Protein AF-A0A061AXH5-F1 (afdb_monomer_lite)

Structure (mmCIF, N/CA/C/O backbone):
data_AF-A0A061AXH5-F1
#
_entry.id   AF-A0A061AXH5-F1
#
loop_
_atom_site.group_PDB
_atom_site.id
_atom_site.type_symbol
_atom_site.label_atom_id
_atom_site.label_alt_id
_atom_site.label_comp_id
_atom_site.label_asym_id
_atom_site.label_entity_id
_atom_site.label_seq_id
_atom_site.pdbx_PDB_ins_code
_atom_site.Cartn_x
_atom_site.Cartn_y
_atom_site.Cartn_z
_atom_site.occupancy
_atom_site.B_iso_or_equiv
_atom_site.auth_seq_id
_atom_site.auth_comp_id
_atom_site.auth_asym_id
_atom_site.auth_atom_id
_atom_site.pdbx_PDB_model_num
ATOM 1 N N . MET A 1 1 ? -15.848 -44.201 -57.271 1.00 41.34 1 MET A N 1
ATOM 2 C CA . MET A 1 1 ? -14.758 -44.103 -56.290 1.00 41.34 1 MET A CA 1
ATOM 3 C C . MET A 1 1 ? -15.196 -43.081 -55.238 1.00 41.34 1 MET A C 1
ATOM 5 O O . MET A 1 1 ? -14.906 -41.908 -55.417 1.00 41.34 1 MET A O 1
ATOM 9 N N . SER A 1 2 ? -16.049 -43.371 -54.245 1.00 37.75 2 SER A N 1
ATOM 10 C CA . SER A 1 2 ? -16.446 -44.652 -53.607 1.00 37.75 2 SER A CA 1
ATOM 11 C C . SER A 1 2 ? -15.266 -45.476 -53.071 1.00 37.75 2 SER A C 1
ATOM 13 O O . SER A 1 2 ? -14.254 -45.550 -53.761 1.00 37.75 2 SER A O 1
ATOM 15 N N . GLU A 1 3 ? -15.339 -46.122 -51.905 1.00 37.88 3 GLU A N 1
ATOM 16 C CA . GLU A 1 3 ? -16.367 -46.138 -50.831 1.00 37.88 3 GLU A CA 1
ATOM 17 C C . GLU A 1 3 ? -16.113 -45.022 -49.762 1.00 37.88 3 GLU A C 1
ATOM 19 O O . GLU A 1 3 ? -15.209 -44.218 -49.964 1.00 37.88 3 GLU A O 1
ATOM 24 N N . THR A 1 4 ? -16.884 -44.712 -48.700 1.00 38.97 4 THR A N 1
ATOM 25 C CA . THR A 1 4 ? -17.757 -45.428 -47.723 1.00 38.97 4 THR A CA 1
ATOM 26 C C . THR A 1 4 ? -17.058 -46.403 -46.756 1.00 38.97 4 THR A C 1
ATOM 28 O O . THR A 1 4 ? -16.042 -46.975 -47.115 1.00 38.97 4 THR A O 1
ATOM 31 N N . THR A 1 5 ? -17.667 -46.587 -45.565 1.00 42.53 5 THR A N 1
ATOM 32 C CA . THR A 1 5 ? -17.199 -47.313 -44.346 1.00 42.53 5 THR A CA 1
ATOM 33 C C . THR A 1 5 ? -16.183 -46.548 -43.459 1.00 42.53 5 THR A C 1
ATOM 35 O O . THR A 1 5 ? -15.423 -45.725 -43.953 1.00 42.53 5 THR A O 1
ATOM 38 N N . GLU A 1 6 ? -16.163 -46.681 -42.120 1.00 38.59 6 GLU A N 1
ATOM 39 C CA . GLU A 1 6 ? -17.174 -47.241 -41.197 1.00 38.59 6 GLU A CA 1
ATOM 40 C C . GLU A 1 6 ? -17.128 -46.599 -39.795 1.00 38.59 6 GLU A C 1
ATOM 42 O O . GLU A 1 6 ? -16.207 -45.862 -39.449 1.00 38.59 6 GLU A O 1
ATOM 47 N N . ASN A 1 7 ? -18.154 -46.872 -38.985 1.00 33.31 7 ASN A N 1
ATOM 48 C CA . ASN A 1 7 ? -18.367 -46.280 -37.665 1.00 33.31 7 ASN A CA 1
ATOM 49 C C . ASN A 1 7 ? -17.956 -47.275 -36.560 1.00 33.31 7 ASN A C 1
ATOM 51 O O . ASN A 1 7 ? -18.448 -48.404 -36.566 1.00 33.31 7 ASN A O 1
ATOM 55 N N . LYS A 1 8 ? -17.115 -46.884 -35.589 1.00 37.62 8 LYS A N 1
ATOM 56 C CA . LYS A 1 8 ? -16.764 -47.747 -34.441 1.00 37.62 8 LYS A CA 1
ATOM 57 C C . LYS A 1 8 ? -16.896 -47.018 -33.102 1.00 37.62 8 LYS A C 1
ATOM 59 O O . LYS A 1 8 ? -15.966 -46.376 -32.625 1.00 37.62 8 LYS A O 1
ATOM 64 N N . VAL A 1 9 ? -18.064 -47.171 -32.482 1.00 39.91 9 VAL A N 1
ATOM 65 C CA . VAL A 1 9 ? -18.318 -46.790 -31.086 1.00 39.91 9 VAL A CA 1
ATOM 66 C C . VAL A 1 9 ? -18.053 -48.008 -30.205 1.00 39.91 9 VAL A C 1
ATOM 68 O O . VAL A 1 9 ? -18.794 -48.989 -30.276 1.00 39.91 9 VAL A O 1
ATOM 71 N N . GLU A 1 10 ? -17.016 -47.960 -29.370 1.00 35.34 10 GLU A N 1
ATOM 72 C CA . GLU A 1 10 ? -16.765 -49.012 -28.381 1.00 35.34 10 GLU A CA 1
ATOM 73 C C . GLU A 1 10 ? -17.543 -48.739 -27.088 1.00 35.34 10 GLU A C 1
ATOM 75 O O . GLU A 1 10 ? -17.546 -47.630 -26.555 1.00 35.34 10 GLU A O 1
ATOM 80 N N . LYS A 1 11 ? -18.248 -49.767 -26.605 1.00 37.94 11 LYS A N 1
ATOM 81 C CA . LYS A 1 11 ? -19.020 -49.743 -25.359 1.00 37.94 11 LYS A CA 1
ATOM 82 C C . LYS A 1 11 ? -18.247 -50.490 -24.278 1.00 37.94 11 LYS A C 1
ATOM 84 O O . LYS A 1 11 ? -17.820 -51.618 -24.519 1.00 37.94 11 LYS A O 1
ATOM 89 N N . HIS A 1 12 ? -18.173 -49.930 -23.075 1.00 36.56 12 HIS A N 1
ATOM 90 C CA . HIS A 1 12 ? -17.852 -50.714 -21.880 1.00 36.56 12 HIS A CA 1
ATOM 91 C C . HIS A 1 12 ? -19.136 -51.334 -21.288 1.00 36.56 12 HIS A C 1
ATOM 93 O O . HIS A 1 12 ? -20.208 -50.736 -21.420 1.00 36.56 12 HIS A O 1
ATOM 99 N N . PRO A 1 13 ? -19.064 -52.541 -20.695 1.00 38.88 13 PRO A N 1
ATOM 100 C CA . PRO A 1 13 ? -20.241 -53.279 -20.245 1.00 38.88 13 PRO A CA 1
ATOM 101 C C . PRO A 1 13 ? -20.732 -52.838 -18.860 1.00 38.88 13 PRO A C 1
ATOM 103 O O . PRO A 1 13 ? -19.941 -52.508 -17.978 1.00 38.88 13 PRO A O 1
ATOM 106 N N . THR A 1 14 ? -22.045 -52.917 -18.654 1.00 30.62 14 THR A N 1
ATOM 107 C CA . THR A 1 14 ? -22.675 -52.938 -17.330 1.00 30.62 14 THR A CA 1
ATOM 108 C C . THR A 1 14 ? -22.653 -54.349 -16.741 1.00 30.62 14 THR A C 1
ATOM 110 O O . THR A 1 14 ? -22.888 -55.324 -17.453 1.00 30.62 14 THR A O 1
ATOM 113 N N . THR A 1 15 ? -22.469 -54.440 -15.423 1.00 33.41 15 THR A N 1
ATOM 114 C CA . THR A 1 15 ? -22.800 -55.633 -14.632 1.00 33.41 15 THR A CA 1
ATOM 115 C C . THR A 1 15 ? -23.651 -55.193 -13.450 1.00 33.41 15 THR A C 1
ATOM 117 O O . THR A 1 15 ? -23.184 -54.452 -12.588 1.00 33.41 15 THR A O 1
ATOM 120 N N . GLU A 1 16 ? -24.898 -55.645 -13.415 1.00 32.72 16 GLU A N 1
ATOM 121 C CA . GLU A 1 16 ? -25.789 -55.492 -12.266 1.00 32.72 16 GLU A CA 1
ATOM 122 C C . GLU A 1 16 ? -25.562 -56.646 -11.281 1.00 32.72 16 GLU A C 1
ATOM 124 O O . GLU A 1 16 ? -25.331 -57.782 -11.701 1.00 32.72 16 GLU A O 1
ATOM 129 N N . GLN A 1 17 ? -25.713 -56.392 -9.980 1.00 34.66 17 GLN A N 1
A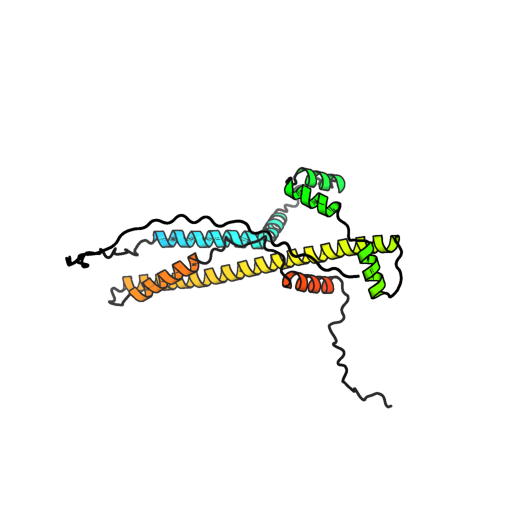TOM 130 C CA . GLN A 1 17 ? -26.142 -57.423 -9.033 1.00 34.66 17 GLN A CA 1
ATOM 131 C C . GLN A 1 17 ? -27.228 -56.854 -8.119 1.00 34.66 17 GLN A C 1
ATOM 133 O O . GLN A 1 17 ? -27.101 -55.759 -7.575 1.00 34.66 17 GLN A O 1
ATOM 138 N N . THR A 1 18 ? -28.317 -57.607 -7.997 1.00 33.69 18 THR A N 1
ATOM 139 C CA . THR A 1 18 ? -29.529 -57.280 -7.241 1.00 33.69 18 THR A CA 1
ATOM 140 C C . THR A 1 18 ? -29.773 -58.335 -6.163 1.00 33.69 18 THR A C 1
ATOM 142 O O . THR A 1 18 ? -29.326 -59.466 -6.328 1.00 33.69 18 THR A O 1
ATOM 145 N N . LEU A 1 19 ? -30.459 -57.942 -5.079 1.00 31.73 19 LEU A N 1
ATOM 146 C CA . LEU A 1 19 ? -31.176 -58.719 -4.034 1.00 31.73 19 LEU A CA 1
ATOM 147 C C . LEU A 1 19 ? -31.446 -57.700 -2.894 1.00 31.73 19 LEU A C 1
ATOM 149 O O . LEU A 1 19 ? -30.508 -57.023 -2.488 1.00 31.73 19 LEU A O 1
ATOM 153 N N . SER A 1 20 ? -32.647 -57.373 -2.391 1.00 29.48 20 SER A N 1
ATOM 154 C CA . SER A 1 20 ? -33.952 -58.058 -2.256 1.00 29.48 20 SER A CA 1
ATOM 155 C C . SER A 1 20 ? -33.930 -59.280 -1.316 1.00 29.48 20 SER A C 1
ATOM 157 O O . SER A 1 20 ? -32.944 -60.006 -1.290 1.00 29.48 20 SER A O 1
ATOM 159 N N . THR A 1 21 ? -34.957 -59.577 -0.503 1.00 26.66 21 THR A N 1
ATOM 160 C CA . THR A 1 21 ? -36.248 -58.894 -0.201 1.00 26.66 21 THR A CA 1
ATOM 161 C C . THR A 1 21 ? -36.155 -58.115 1.149 1.00 26.66 21 THR A C 1
ATOM 163 O O . THR A 1 21 ? -35.065 -57.638 1.434 1.00 26.66 21 THR A O 1
ATOM 166 N N . THR A 1 22 ? -37.137 -57.814 2.027 1.00 30.08 22 THR A N 1
ATOM 167 C CA . THR A 1 22 ? -38.568 -58.178 2.243 1.00 30.08 22 THR A CA 1
ATOM 168 C C . THR A 1 22 ? -39.321 -57.016 2.954 1.00 30.08 22 THR A C 1
ATOM 170 O O . THR A 1 22 ? -38.854 -55.883 2.893 1.00 30.08 22 THR A O 1
ATOM 173 N N . SER A 1 23 ? -40.500 -57.230 3.570 1.00 29.50 23 SER A N 1
ATOM 174 C CA . SER A 1 23 ? -41.448 -56.151 3.934 1.00 29.50 23 SER A CA 1
ATOM 175 C C . SER A 1 23 ? -42.451 -56.469 5.068 1.00 29.50 23 SER A C 1
ATOM 177 O O . SER A 1 23 ? -43.072 -57.524 4.979 1.00 29.50 23 SER A O 1
ATOM 179 N N . LYS A 1 24 ? -42.751 -55.470 5.936 1.00 32.69 24 LYS A N 1
ATOM 180 C CA . LYS A 1 24 ? -44.057 -55.176 6.619 1.00 32.69 24 LYS A CA 1
ATOM 181 C C . LYS A 1 24 ? -44.689 -56.235 7.573 1.00 32.69 24 LYS A C 1
ATOM 183 O O . LYS A 1 24 ? -44.344 -57.406 7.473 1.00 32.69 24 LYS A O 1
ATOM 188 N N . PRO A 1 25 ? -45.756 -55.895 8.344 1.00 51.41 25 PRO A N 1
ATOM 189 C CA . PRO A 1 25 ? -46.088 -54.669 9.112 1.00 51.41 25 PRO A CA 1
ATOM 190 C C . PRO A 1 25 ? -46.455 -55.041 10.589 1.00 51.41 25 PRO A C 1
ATOM 192 O O . PRO A 1 25 ? -45.919 -56.028 11.082 1.00 51.41 25 PRO A O 1
ATOM 195 N N . VAL A 1 26 ? -47.412 -54.346 11.232 1.00 34.31 26 VAL A N 1
ATOM 196 C CA . VAL A 1 26 ? -48.069 -54.631 12.536 1.00 34.31 26 VAL A CA 1
ATOM 197 C C . VAL A 1 26 ? -47.353 -54.103 13.796 1.00 34.31 26 VAL A C 1
ATOM 199 O O . VAL A 1 26 ? -46.208 -54.473 14.035 1.00 34.31 26 VAL A O 1
ATOM 202 N N . GLU A 1 27 ? -48.009 -53.406 14.744 1.00 34.06 27 GLU A N 1
ATOM 203 C CA . GLU A 1 27 ? -48.890 -52.201 14.711 1.00 34.06 27 GLU A CA 1
ATOM 204 C C . GLU A 1 27 ? -49.151 -51.725 16.188 1.00 34.06 27 GLU A C 1
ATOM 206 O O . GLU A 1 27 ? -48.767 -52.424 17.120 1.00 34.06 27 GLU A O 1
ATOM 211 N N . GLU A 1 28 ? -49.829 -50.577 16.382 1.00 32.22 28 GLU A N 1
ATOM 212 C CA . GLU A 1 28 ? -50.461 -50.023 17.621 1.00 32.22 28 GLU A CA 1
ATOM 213 C C . GLU A 1 28 ? -49.659 -49.622 18.901 1.00 32.22 28 GLU A C 1
ATOM 215 O O . GLU A 1 28 ? -48.977 -50.405 19.549 1.00 32.22 28 GLU A O 1
ATOM 220 N N . ASN A 1 29 ? -49.926 -48.371 19.319 1.00 32.06 29 ASN A N 1
ATOM 221 C CA . ASN A 1 29 ? -50.216 -47.857 20.675 1.00 32.06 29 ASN A CA 1
ATOM 222 C C . ASN A 1 29 ? -49.299 -48.175 21.881 1.00 32.06 29 ASN A C 1
ATOM 224 O O . ASN A 1 29 ? -49.355 -49.247 22.475 1.00 32.06 29 ASN A O 1
ATOM 228 N N . ASN A 1 30 ? -48.662 -47.121 22.406 1.00 31.80 30 ASN A N 1
ATOM 229 C CA . ASN A 1 30 ? -48.876 -46.688 23.796 1.00 31.80 30 ASN A CA 1
ATOM 230 C C . ASN A 1 30 ? -48.620 -45.179 23.911 1.00 31.80 30 ASN A C 1
ATOM 232 O O . ASN A 1 30 ? -47.562 -44.697 23.509 1.00 31.80 30 ASN A O 1
ATOM 236 N N . GLU A 1 31 ? -49.581 -44.446 24.469 1.00 45.59 31 GLU A N 1
ATOM 237 C CA . GLU A 1 31 ? -49.365 -43.078 24.941 1.00 45.59 31 GLU A CA 1
ATOM 238 C C . GLU A 1 31 ? -48.642 -43.139 26.293 1.00 45.59 31 GLU A C 1
ATOM 240 O O . GLU A 1 31 ? -48.986 -43.946 27.158 1.00 45.59 31 GLU A O 1
ATOM 245 N N . SER A 1 32 ? -47.633 -42.294 26.481 1.00 40.81 32 SER A N 1
ATOM 246 C CA . SER A 1 32 ? -47.021 -42.059 27.788 1.00 40.81 32 SER A CA 1
ATOM 247 C C . SER A 1 32 ? -46.776 -40.567 27.931 1.00 40.81 32 SER A C 1
ATOM 249 O O . SER A 1 32 ? -45.891 -40.026 27.262 1.00 40.81 32 SER A O 1
ATOM 251 N N . ASP A 1 33 ? -47.575 -39.913 28.771 1.00 45.22 33 ASP A N 1
ATOM 252 C CA . ASP A 1 33 ? -47.451 -38.487 29.050 1.00 45.22 33 ASP A CA 1
ATOM 253 C C . ASP A 1 33 ? -46.042 -38.166 29.564 1.00 45.22 33 ASP A C 1
ATOM 255 O O . ASP A 1 33 ? -45.637 -38.587 30.649 1.00 45.22 33 ASP A O 1
ATOM 259 N N . LEU A 1 34 ? -45.286 -37.408 28.771 1.00 46.81 34 LEU A N 1
ATOM 260 C CA . LEU A 1 34 ? -44.076 -36.741 29.235 1.00 46.81 34 LEU A CA 1
ATOM 261 C C . LEU A 1 34 ? -44.515 -35.447 29.919 1.00 46.81 34 LEU A C 1
ATOM 263 O O . LEU A 1 34 ? -44.632 -34.406 29.273 1.00 46.81 34 LEU A O 1
ATOM 267 N N . ASP A 1 35 ? -44.821 -35.562 31.214 1.00 46.59 35 ASP A N 1
ATOM 268 C CA . ASP A 1 35 ? -45.247 -34.453 32.068 1.00 46.59 35 ASP A CA 1
ATOM 269 C C . ASP A 1 35 ? -44.205 -33.325 32.013 1.00 46.59 35 ASP A C 1
ATOM 271 O O . ASP A 1 35 ? -43.055 -33.483 32.423 1.00 46.59 35 ASP A O 1
ATOM 275 N N . LEU A 1 36 ? -44.601 -32.200 31.415 1.00 47.69 36 LEU A N 1
ATOM 276 C CA . LEU A 1 36 ? -43.695 -31.123 31.011 1.00 47.69 36 LEU A CA 1
ATOM 277 C C . LEU A 1 36 ? -43.611 -29.996 32.056 1.00 47.69 36 LEU A C 1
ATOM 279 O O . LEU A 1 36 ? -43.247 -28.868 31.724 1.00 47.69 36 LEU A O 1
ATOM 283 N N . SER A 1 37 ? -44.010 -30.285 33.297 1.00 39.72 37 SER A N 1
ATOM 284 C CA . SER A 1 37 ? -44.117 -29.317 34.395 1.00 39.72 37 SER A CA 1
ATOM 285 C C . SER A 1 37 ? -42.782 -28.999 35.083 1.00 39.72 37 SER A C 1
ATOM 287 O O . SER A 1 37 ? -42.560 -27.845 35.443 1.00 39.72 37 SER A O 1
ATOM 289 N N . ASP A 1 38 ? -41.872 -29.971 35.187 1.00 49.00 38 ASP A N 1
ATOM 290 C CA . ASP A 1 38 ? -40.589 -29.842 35.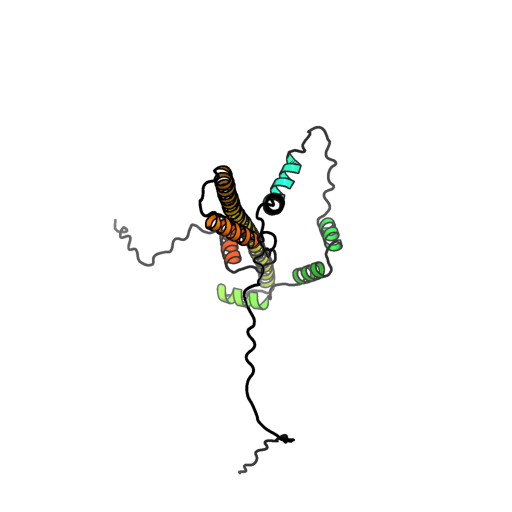900 1.00 49.00 38 ASP A CA 1
ATOM 291 C C . ASP A 1 38 ? -39.395 -29.568 34.959 1.00 49.00 38 ASP A C 1
ATOM 293 O O . ASP A 1 38 ? -38.368 -30.250 34.986 1.00 49.00 38 ASP A O 1
ATOM 297 N N . VAL A 1 39 ? -39.499 -28.520 34.133 1.00 42.03 39 VAL A N 1
ATOM 298 C CA . VAL A 1 39 ? -38.302 -27.822 33.630 1.00 42.03 39 VAL A CA 1
ATOM 299 C C . VAL A 1 39 ? -37.929 -26.765 34.670 1.00 42.03 39 VAL A C 1
ATOM 301 O O . VAL A 1 39 ? -38.705 -25.824 34.853 1.00 42.03 39 VAL A O 1
ATOM 304 N N . PRO A 1 40 ? -36.764 -26.855 35.341 1.00 40.50 40 PRO A N 1
ATOM 305 C CA . PRO A 1 40 ? -36.305 -25.773 36.199 1.00 40.50 40 PRO A CA 1
ATOM 306 C C . PRO A 1 40 ? -36.129 -24.512 35.352 1.00 40.50 40 PRO A C 1
ATOM 308 O O . PRO A 1 40 ? -35.315 -24.488 34.428 1.00 40.50 40 PRO A O 1
ATOM 311 N N . MET A 1 41 ? -36.880 -23.452 35.658 1.00 43.06 41 MET A N 1
ATOM 312 C CA . MET A 1 41 ? -36.441 -22.121 35.256 1.00 43.06 41 MET A CA 1
ATOM 313 C C . MET A 1 41 ? -35.246 -21.776 36.135 1.00 43.06 41 MET A C 1
ATOM 315 O O . MET A 1 41 ? -35.419 -21.449 37.308 1.00 43.06 41 MET A O 1
ATOM 319 N N . ASP A 1 42 ? -34.044 -21.873 35.566 1.00 41.44 42 ASP A N 1
ATOM 320 C CA . ASP A 1 42 ? -32.846 -21.301 36.168 1.00 41.44 42 ASP A CA 1
ATOM 321 C C . ASP A 1 42 ? -33.088 -19.798 36.365 1.00 41.44 42 ASP A C 1
ATOM 323 O O . ASP A 1 42 ? -33.088 -19.014 35.410 1.00 41.44 42 ASP A O 1
ATOM 327 N N . GLU A 1 43 ? -33.316 -19.386 37.614 1.00 42.53 43 GLU A N 1
ATOM 328 C CA . GLU A 1 43 ? -33.301 -17.977 37.988 1.00 42.53 43 GLU A CA 1
ATOM 329 C C . GLU A 1 43 ? -31.879 -17.449 37.777 1.00 42.53 43 GLU A C 1
AT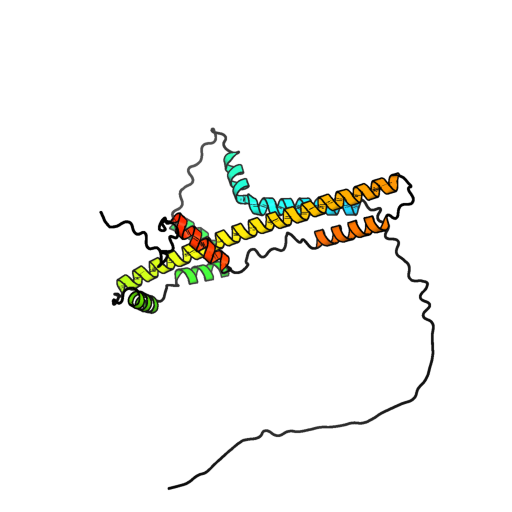OM 331 O O . GLU A 1 43 ? -31.015 -17.551 38.648 1.00 42.53 43 GLU A O 1
ATOM 336 N N . HIS A 1 44 ? -31.625 -16.875 36.599 1.00 41.47 44 HIS A N 1
ATOM 337 C CA . HIS A 1 44 ? -30.422 -16.096 36.340 1.00 41.47 44 HIS A CA 1
ATOM 338 C C . HIS A 1 44 ? -30.399 -14.884 37.280 1.00 41.47 44 HIS A C 1
ATOM 340 O O . HIS A 1 44 ? -30.922 -13.813 36.966 1.00 41.47 44 HIS A O 1
ATOM 346 N N . SER A 1 45 ? -29.779 -15.064 38.446 1.00 40.84 45 SER A N 1
ATOM 347 C CA . SER A 1 45 ? -29.544 -14.030 39.446 1.00 40.84 45 SER A CA 1
ATOM 348 C C . SER A 1 45 ? -28.585 -12.977 38.886 1.00 40.84 45 SER A C 1
ATOM 350 O O . SER A 1 45 ? -27.368 -13.075 39.035 1.00 40.84 45 SER A O 1
ATOM 352 N N . LEU A 1 46 ? -29.142 -11.961 38.225 1.00 49.69 46 LEU A N 1
ATOM 353 C CA . LEU A 1 46 ? -28.436 -10.853 37.564 1.00 49.69 46 LEU A CA 1
ATOM 354 C C . LEU A 1 46 ? -27.819 -9.840 38.554 1.00 49.69 46 LEU A C 1
ATOM 356 O O . LEU A 1 46 ? -27.772 -8.642 38.290 1.00 49.69 46 LEU A O 1
ATOM 360 N N . SER A 1 47 ? -27.339 -10.326 39.698 1.00 47.25 47 SER A N 1
ATOM 361 C CA . SER A 1 47 ? -26.732 -9.554 40.784 1.00 47.25 47 SER A CA 1
ATOM 362 C C . SER A 1 47 ? -25.202 -9.630 40.804 1.00 47.25 47 SER A C 1
ATOM 364 O O . SER A 1 47 ? -24.589 -9.233 41.794 1.00 47.25 47 SER A O 1
ATOM 366 N N . ASP A 1 48 ? -24.578 -10.163 39.751 1.00 48.47 48 ASP A N 1
ATOM 367 C CA . ASP A 1 48 ? -23.123 -10.259 39.665 1.00 48.47 48 ASP A CA 1
ATOM 368 C C . ASP A 1 48 ? -22.529 -8.993 39.030 1.00 48.47 48 ASP A C 1
ATOM 370 O O . ASP A 1 48 ? -22.459 -8.831 37.809 1.00 48.47 48 ASP A O 1
ATOM 374 N N . ASP A 1 49 ? -22.129 -8.044 39.880 1.00 51.75 49 ASP A N 1
ATOM 375 C CA . ASP A 1 49 ? -21.433 -6.831 39.436 1.00 51.75 49 ASP A CA 1
ATOM 376 C C . ASP A 1 49 ? -20.014 -7.125 38.904 1.00 51.75 49 ASP A C 1
ATOM 378 O O . ASP A 1 49 ? -19.475 -6.310 38.152 1.00 51.75 49 ASP A O 1
ATOM 382 N N . SER A 1 50 ? -19.443 -8.302 39.210 1.00 53.31 50 SER A N 1
ATOM 383 C CA . SER A 1 50 ? -18.146 -8.752 38.676 1.00 53.31 50 SER A CA 1
ATOM 384 C C . SER A 1 50 ? -18.186 -8.894 37.149 1.00 53.31 50 SER A C 1
ATOM 386 O O . SER A 1 50 ? -17.290 -8.439 36.438 1.00 53.31 50 SER A O 1
ATOM 388 N N . ASP A 1 51 ? -19.296 -9.422 36.630 1.00 55.91 51 ASP A N 1
ATOM 389 C CA . ASP A 1 51 ? -19.566 -9.615 35.198 1.00 55.91 51 ASP A CA 1
ATOM 390 C C . ASP A 1 51 ? -19.739 -8.288 34.423 1.00 55.91 51 ASP A C 1
ATOM 392 O O . ASP A 1 51 ? -19.865 -8.271 33.191 1.00 55.91 51 ASP A O 1
ATOM 396 N N . ASN A 1 52 ? -19.802 -7.158 35.135 1.00 58.09 52 ASN A N 1
ATOM 397 C CA . ASN A 1 52 ? -19.823 -5.819 34.553 1.00 58.09 52 ASN A CA 1
ATOM 398 C C . ASN A 1 52 ? -18.430 -5.169 34.576 1.00 58.09 52 ASN A C 1
ATOM 400 O O . ASN A 1 52 ? -18.071 -4.530 33.589 1.00 58.09 52 ASN A O 1
ATOM 404 N N . SER A 1 53 ? -17.629 -5.358 35.634 1.00 63.50 53 SER A N 1
ATOM 405 C CA . SER A 1 53 ? -16.253 -4.835 35.692 1.00 63.50 53 SER A CA 1
ATOM 406 C C . SER A 1 53 ? -15.315 -5.522 34.700 1.00 63.50 53 SER A C 1
ATOM 408 O O . SER A 1 53 ? -14.566 -4.838 34.003 1.00 63.50 53 SER A O 1
ATOM 410 N N . ASP A 1 54 ? -15.398 -6.848 34.574 1.00 68.75 54 ASP A N 1
ATOM 411 C CA . ASP A 1 54 ? -14.531 -7.616 33.668 1.00 68.75 54 ASP A CA 1
ATOM 412 C C . ASP A 1 54 ? -14.854 -7.314 32.197 1.00 68.75 54 ASP A C 1
ATOM 414 O O . ASP A 1 54 ? -13.966 -7.241 31.345 1.00 68.75 54 ASP A O 1
ATOM 418 N N . PHE A 1 55 ? -16.135 -7.066 31.905 1.00 67.81 55 PHE A N 1
ATOM 419 C CA . PHE A 1 55 ? -16.584 -6.613 30.594 1.00 67.81 55 PHE A CA 1
ATOM 420 C C . PHE A 1 55 ? -16.047 -5.215 30.269 1.00 67.81 55 PHE A C 1
ATOM 422 O O . PHE A 1 55 ? -15.527 -5.013 29.177 1.00 67.81 55 PHE A O 1
ATOM 429 N N . GLU A 1 56 ? -16.133 -4.268 31.209 1.00 69.81 56 GLU A N 1
ATOM 430 C CA . GLU A 1 56 ? -15.641 -2.897 31.033 1.00 69.81 56 GLU A CA 1
ATOM 431 C C . GLU A 1 56 ? -14.130 -2.857 30.756 1.00 69.81 56 GLU A C 1
ATOM 433 O O . GLU A 1 56 ? -13.702 -2.255 29.771 1.00 69.81 56 GLU A O 1
ATOM 438 N N . ALA A 1 57 ? -13.331 -3.565 31.561 1.00 74.62 57 ALA A N 1
ATOM 439 C CA . ALA A 1 57 ? -11.879 -3.633 31.390 1.00 74.62 57 ALA A CA 1
ATOM 440 C C . ALA A 1 57 ? -11.483 -4.192 30.010 1.00 74.62 57 ALA A C 1
ATOM 442 O O . ALA A 1 57 ? -10.593 -3.657 29.348 1.00 74.62 57 ALA A O 1
ATOM 443 N N . ALA A 1 58 ? -12.197 -5.212 29.520 1.00 73.31 58 ALA A N 1
ATOM 444 C CA . ALA A 1 58 ? -11.966 -5.773 28.190 1.00 73.31 58 ALA A CA 1
ATOM 445 C C . ALA A 1 58 ? -12.263 -4.782 27.042 1.00 73.31 58 ALA A C 1
ATOM 447 O O . ALA A 1 58 ? -11.647 -4.889 25.976 1.00 73.31 58 ALA A O 1
ATOM 448 N N . LEU A 1 59 ? -13.168 -3.811 27.242 1.00 72.62 59 LEU A N 1
ATOM 449 C CA . LEU A 1 59 ? -13.389 -2.713 26.291 1.00 72.62 59 LEU A CA 1
ATOM 450 C C . LEU A 1 59 ? -12.206 -1.739 26.296 1.00 72.62 59 LEU A C 1
ATOM 452 O O . LEU A 1 59 ? -11.681 -1.419 25.231 1.00 72.62 59 LEU A O 1
ATOM 456 N N . GLU A 1 60 ? -11.765 -1.298 27.477 1.00 76.62 60 GLU A N 1
ATOM 457 C CA . GLU A 1 60 ? -10.669 -0.330 27.624 1.00 76.62 60 GLU A CA 1
ATOM 458 C C . GLU A 1 60 ? -9.330 -0.886 27.092 1.00 76.62 60 GLU A C 1
ATOM 460 O O . GLU A 1 60 ? -8.587 -0.167 26.413 1.00 76.62 60 GLU A O 1
ATOM 465 N N . ASP A 1 61 ? -9.065 -2.184 27.278 1.00 79.56 61 ASP A N 1
ATOM 466 C CA . ASP A 1 61 ? -7.937 -2.905 26.668 1.00 79.56 61 ASP A CA 1
ATOM 467 C C . ASP A 1 61 ? -8.012 -2.938 25.130 1.00 79.56 61 ASP A C 1
ATOM 469 O O . ASP A 1 61 ? -7.006 -2.744 24.438 1.00 79.56 61 ASP A O 1
ATOM 473 N N . GLU A 1 62 ? -9.195 -3.196 24.558 1.00 76.06 62 GLU A N 1
ATOM 474 C CA . GLU A 1 62 ? -9.384 -3.190 23.102 1.00 76.06 62 GLU A CA 1
ATOM 475 C C . GLU A 1 62 ? -9.196 -1.804 22.497 1.00 76.06 62 GLU A C 1
ATOM 477 O O . GLU A 1 62 ? -8.482 -1.662 21.501 1.00 76.06 62 GLU A O 1
ATOM 482 N N . GLU A 1 63 ? -9.784 -0.778 23.104 1.00 77.00 63 GLU A N 1
ATOM 483 C CA . GLU A 1 63 ? -9.580 0.605 22.687 1.00 77.00 63 GLU A CA 1
ATOM 484 C C . GLU A 1 63 ? -8.106 0.994 22.743 1.00 77.00 63 GLU A C 1
ATOM 486 O O . GLU A 1 63 ? -7.584 1.562 21.783 1.00 77.00 63 GLU A O 1
ATOM 491 N N . SER A 1 64 ? -7.420 0.640 23.831 1.00 81.31 64 SER A N 1
ATOM 492 C CA . SER A 1 64 ? -5.996 0.915 24.015 1.00 81.31 64 SER A CA 1
ATOM 493 C C . SER A 1 64 ? -5.146 0.219 22.951 1.00 81.31 64 SER A C 1
ATOM 495 O O . SER A 1 64 ? -4.255 0.846 22.375 1.00 81.31 64 SER A O 1
ATOM 497 N N . TYR A 1 65 ? -5.443 -1.039 22.608 1.00 82.06 65 TYR A N 1
ATOM 498 C CA . TYR A 1 65 ? -4.780 -1.746 21.506 1.00 82.06 65 TYR A CA 1
ATOM 499 C C . TYR A 1 65 ? -4.969 -1.026 20.159 1.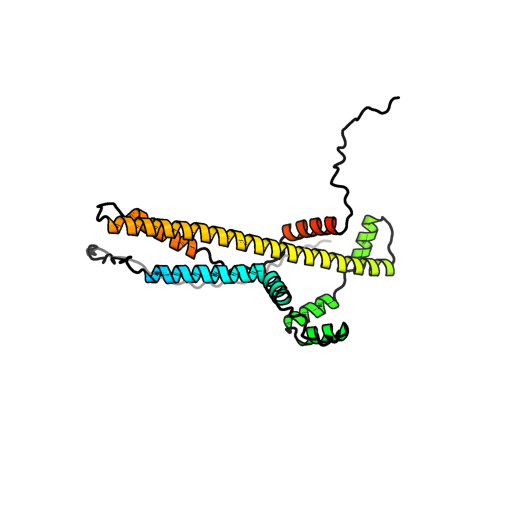00 82.06 65 TYR A C 1
ATOM 501 O O . TYR A 1 65 ? -4.010 -0.844 19.406 1.00 82.06 65 TYR A O 1
ATOM 509 N N . ILE A 1 66 ? -6.188 -0.574 19.858 1.00 79.12 66 ILE A N 1
ATOM 510 C CA . ILE A 1 66 ? -6.537 0.062 18.577 1.00 79.12 66 ILE A CA 1
ATOM 511 C C . ILE A 1 66 ? -5.953 1.468 18.466 1.00 79.12 66 ILE A C 1
ATOM 513 O O . ILE A 1 66 ? -5.405 1.820 17.422 1.00 79.12 66 ILE A O 1
ATOM 517 N N . LEU A 1 67 ? -6.033 2.268 19.530 1.00 80.69 67 LEU A N 1
ATOM 518 C CA . LEU A 1 67 ? -5.449 3.606 19.573 1.00 80.69 67 LEU A CA 1
ATOM 519 C C . LEU A 1 67 ? -3.930 3.527 19.405 1.00 80.69 67 LEU A C 1
ATOM 521 O O . LEU A 1 67 ? -3.387 4.237 18.559 1.00 80.69 67 LEU A O 1
ATOM 525 N N . ASN A 1 68 ? -3.262 2.590 20.086 1.00 81.44 68 ASN A N 1
ATOM 526 C CA . ASN A 1 68 ? -1.856 2.293 19.813 1.00 81.44 68 ASN A CA 1
ATOM 527 C C . ASN A 1 68 ? -1.643 1.896 18.342 1.00 81.44 68 ASN A C 1
ATOM 529 O O . ASN A 1 68 ? -0.765 2.443 17.687 1.00 81.44 68 ASN A O 1
ATOM 533 N N . LYS A 1 69 ? -2.469 1.020 17.760 1.00 78.94 69 LYS A N 1
ATOM 534 C CA . LYS A 1 69 ? -2.312 0.580 16.360 1.00 78.94 69 LYS A CA 1
ATOM 535 C C . LYS A 1 69 ? -2.515 1.694 15.319 1.00 78.94 69 LYS A C 1
ATOM 537 O O . LYS A 1 69 ? -1.843 1.700 14.289 1.00 78.94 69 LYS A O 1
ATOM 542 N N . ILE A 1 70 ? -3.404 2.652 15.582 1.00 81.25 70 ILE A N 1
ATOM 543 C CA . ILE A 1 70 ? -3.627 3.825 14.721 1.00 81.25 70 ILE A CA 1
ATOM 544 C C . ILE A 1 70 ? -2.480 4.832 14.872 1.00 81.25 70 ILE A C 1
ATOM 546 O O . ILE A 1 70 ? -1.952 5.315 13.866 1.00 81.25 70 ILE A O 1
ATOM 550 N N . PHE A 1 71 ? -2.108 5.142 16.118 1.00 80.81 71 PHE A N 1
ATOM 551 C CA . PHE A 1 71 ? -1.246 6.269 16.472 1.00 80.81 71 PHE A CA 1
ATOM 552 C C . PHE A 1 71 ? 0.203 5.895 16.807 1.00 80.81 71 PHE A C 1
ATOM 554 O O . PHE A 1 71 ? 0.963 6.804 17.125 1.00 80.81 71 PHE A O 1
ATOM 561 N N . LYS A 1 72 ? 0.628 4.625 16.688 1.00 75.12 72 LYS A N 1
ATOM 562 C CA . LYS A 1 72 ? 1.992 4.177 17.039 1.00 75.12 72 LYS A CA 1
ATOM 563 C C . LYS A 1 72 ? 3.073 5.103 16.480 1.00 75.12 72 LYS A C 1
ATOM 565 O O . LYS A 1 72 ? 3.859 5.636 17.241 1.00 75.12 72 LYS A O 1
ATOM 570 N N . SER A 1 73 ? 3.039 5.387 15.177 1.00 66.19 73 SER A N 1
ATOM 571 C CA . SER A 1 73 ? 3.993 6.303 14.530 1.00 66.19 73 SER A CA 1
ATOM 572 C C . SER A 1 73 ? 4.020 7.711 15.150 1.00 66.19 73 SER A C 1
ATOM 574 O O . SER A 1 73 ? 5.078 8.323 15.184 1.00 66.19 73 SER A O 1
ATOM 576 N N . VAL A 1 74 ? 2.894 8.223 15.656 1.00 67.88 74 VAL A N 1
ATOM 577 C CA . VAL A 1 74 ? 2.816 9.533 16.328 1.00 67.88 74 VAL A CA 1
ATOM 578 C C . VAL A 1 74 ? 3.332 9.445 17.767 1.00 67.88 74 VAL A C 1
ATOM 580 O O . VAL A 1 74 ? 3.971 10.379 18.241 1.00 67.88 74 VAL A O 1
ATOM 583 N N . HIS A 1 75 ? 3.085 8.327 18.455 1.00 61.09 75 HIS A N 1
ATOM 584 C CA . HIS A 1 75 ? 3.612 8.077 19.796 1.00 61.09 75 HIS A CA 1
ATOM 585 C C . HIS A 1 75 ? 5.133 7.868 19.775 1.00 61.09 75 HIS A C 1
ATOM 587 O O . HIS A 1 75 ? 5.833 8.464 20.584 1.00 61.09 75 HIS A O 1
ATOM 593 N N . ASP A 1 76 ? 5.645 7.082 18.827 1.00 64.75 76 ASP A N 1
ATOM 594 C CA . ASP A 1 76 ? 7.075 6.835 18.630 1.00 64.75 76 ASP A CA 1
ATOM 595 C C . ASP A 1 76 ? 7.804 8.155 18.303 1.00 64.75 76 ASP A C 1
ATOM 597 O O . ASP A 1 76 ? 8.750 8.517 18.997 1.00 64.75 76 ASP A O 1
ATOM 601 N N . LEU A 1 77 ? 7.297 8.945 17.339 1.00 60.09 77 LEU A N 1
ATOM 602 C CA . LEU A 1 77 ? 7.837 10.280 17.018 1.00 60.09 77 LEU A CA 1
ATOM 603 C C . LEU A 1 77 ? 7.818 11.240 18.216 1.00 60.09 77 LEU A C 1
ATOM 605 O O . LEU A 1 77 ? 8.728 12.053 18.370 1.00 60.09 77 LEU A O 1
ATOM 609 N N . ARG A 1 78 ? 6.788 11.164 19.068 1.00 61.50 78 ARG A N 1
ATOM 610 C CA . ARG A 1 78 ? 6.705 11.991 20.274 1.00 61.50 78 ARG A CA 1
ATOM 611 C C . ARG A 1 78 ? 7.656 11.515 21.375 1.00 61.50 78 ARG A C 1
ATOM 613 O O . ARG A 1 78 ? 8.219 12.350 22.075 1.00 61.50 78 ARG A O 1
ATOM 620 N N . ALA A 1 79 ? 7.861 10.209 21.519 1.00 60.50 79 ALA A N 1
ATOM 621 C CA . ALA A 1 79 ? 8.850 9.659 22.441 1.00 60.50 79 ALA A CA 1
ATOM 622 C C . ALA A 1 79 ? 10.274 10.100 22.055 1.00 60.50 79 ALA A C 1
ATOM 624 O O . ALA A 1 79 ? 11.069 10.401 22.939 1.00 60.50 79 ALA A O 1
ATOM 625 N N . SER A 1 80 ? 10.561 10.237 20.754 1.00 59.19 80 SER A N 1
ATOM 626 C CA . SER A 1 80 ? 11.795 10.871 20.270 1.00 59.19 80 SER A CA 1
ATOM 627 C C . SER A 1 80 ? 11.884 12.368 20.606 1.00 59.19 80 SER A C 1
ATOM 629 O O . SER A 1 80 ? 12.974 12.849 20.889 1.00 59.19 80 SER A O 1
ATOM 631 N N . SER A 1 81 ? 10.775 13.123 20.599 1.00 56.62 81 SER A N 1
ATOM 632 C CA . SER A 1 81 ? 10.806 14.578 20.848 1.00 56.62 81 SER A CA 1
ATOM 633 C C . SER A 1 81 ? 10.775 14.982 22.327 1.00 56.62 81 SER A C 1
ATOM 635 O O . SER A 1 81 ? 11.417 15.959 22.694 1.00 56.62 81 SER A O 1
ATOM 637 N N . ASP A 1 82 ? 10.046 14.255 23.182 1.00 54.59 82 ASP A N 1
ATOM 638 C CA . ASP A 1 82 ? 10.007 14.506 24.638 1.00 54.59 82 ASP A CA 1
ATOM 639 C C . ASP A 1 82 ? 11.295 13.997 25.350 1.00 54.59 82 ASP A C 1
ATOM 641 O O . ASP A 1 82 ? 11.429 14.149 26.563 1.00 54.59 82 ASP A O 1
ATOM 645 N N . GLY A 1 83 ? 12.246 13.400 24.612 1.00 49.25 83 GLY A N 1
ATOM 646 C CA . GLY A 1 83 ? 13.533 12.900 25.120 1.00 49.25 83 GLY A CA 1
ATOM 647 C C . GLY A 1 83 ? 14.713 13.882 25.050 1.00 49.25 83 GLY A C 1
ATOM 648 O O . GLY A 1 83 ? 15.773 13.577 25.596 1.00 49.25 83 GLY A O 1
ATOM 649 N N . VAL A 1 84 ? 14.556 15.045 24.405 1.00 49.59 84 VAL A N 1
ATOM 650 C CA . VAL A 1 84 ? 15.658 16.000 24.182 1.00 49.59 84 VAL A CA 1
ATOM 651 C C . VAL A 1 84 ? 16.032 16.724 25.480 1.00 49.59 84 VAL A C 1
ATOM 653 O O . VAL A 1 84 ? 15.411 17.714 25.867 1.00 49.59 84 VAL A O 1
ATOM 656 N N . ASN A 1 85 ? 17.081 16.232 26.141 1.00 45.81 85 ASN A N 1
ATOM 657 C CA . ASN A 1 85 ? 17.886 17.011 27.078 1.00 45.81 85 ASN A CA 1
ATOM 658 C C . ASN A 1 85 ? 19.128 17.487 26.310 1.00 45.81 85 ASN A C 1
ATOM 660 O O . ASN A 1 85 ? 19.913 16.651 25.871 1.00 45.81 85 ASN A O 1
ATOM 664 N N . ASP A 1 86 ? 19.321 18.801 26.162 1.00 53.44 86 ASP A N 1
ATOM 665 C CA . ASP A 1 86 ? 20.343 19.420 25.287 1.00 53.44 86 ASP A CA 1
ATOM 666 C C . ASP A 1 86 ? 21.827 19.177 25.699 1.00 53.44 86 ASP A C 1
ATOM 668 O O . ASP A 1 86 ? 22.728 19.824 25.164 1.00 53.44 86 ASP A O 1
ATOM 672 N N . ASP A 1 87 ? 22.101 18.278 26.654 1.00 52.84 87 ASP A N 1
ATOM 673 C CA . ASP A 1 87 ? 23.421 18.049 27.276 1.00 52.84 87 ASP A CA 1
ATOM 674 C C . ASP A 1 87 ? 24.039 16.659 26.988 1.00 52.84 87 ASP A C 1
ATOM 676 O O . ASP A 1 87 ? 25.197 16.424 27.344 1.00 52.84 87 ASP A O 1
ATOM 680 N N . GLU A 1 88 ? 23.316 15.723 26.358 1.00 51.91 88 GLU A N 1
ATOM 681 C CA . GLU A 1 88 ? 23.866 14.407 25.989 1.00 51.91 88 GLU A CA 1
ATOM 682 C C . GLU A 1 88 ? 24.349 14.431 24.532 1.00 51.91 88 GLU A C 1
ATOM 684 O O . GLU A 1 88 ? 23.566 14.590 23.597 1.00 51.91 88 GLU A O 1
ATOM 689 N N . ALA A 1 89 ? 25.668 14.348 24.337 1.00 53.91 89 ALA A N 1
ATOM 690 C CA . ALA A 1 89 ? 26.275 14.471 23.017 1.00 53.91 89 ALA A CA 1
ATOM 691 C C . ALA A 1 89 ? 25.948 13.245 22.155 1.00 53.91 89 ALA A C 1
ATOM 693 O O . ALA A 1 89 ? 26.459 12.159 22.424 1.00 53.91 89 ALA A O 1
ATOM 694 N N . GLU A 1 90 ? 25.141 13.444 21.109 1.00 54.72 90 GLU A N 1
ATOM 695 C CA . GLU A 1 90 ? 24.863 12.433 20.086 1.00 54.72 90 GLU A CA 1
ATOM 696 C C . GLU A 1 90 ? 26.188 11.858 19.556 1.00 54.72 90 GLU A C 1
ATOM 698 O O . GLU A 1 90 ? 26.981 12.560 18.916 1.00 54.72 90 GLU A O 1
ATOM 703 N N . GLU A 1 91 ? 26.445 10.573 19.826 1.00 56.34 91 GLU A N 1
ATOM 704 C CA . GLU A 1 91 ? 27.458 9.839 19.073 1.00 56.34 91 GLU A CA 1
ATOM 705 C C . GLU A 1 91 ? 27.031 9.884 17.599 1.00 56.34 91 GLU A C 1
ATOM 707 O O . GLU A 1 91 ? 25.863 9.615 17.307 1.00 56.34 91 GLU A O 1
ATOM 712 N N . PRO A 1 92 ? 27.920 10.252 16.659 1.00 49.00 92 PRO A N 1
ATOM 713 C CA . PRO A 1 92 ? 27.540 10.326 15.260 1.00 49.00 92 PRO A CA 1
ATOM 714 C C . PRO A 1 92 ? 27.185 8.918 14.782 1.00 49.00 92 PRO A C 1
ATOM 716 O O . PRO A 1 92 ? 28.082 8.091 14.612 1.00 49.00 92 PRO A O 1
ATOM 719 N N . GLU A 1 93 ? 25.891 8.651 14.576 1.00 61.66 93 GLU A N 1
ATOM 720 C CA . GLU A 1 93 ? 25.427 7.411 13.955 1.00 61.66 93 GLU A CA 1
ATOM 721 C C . GLU A 1 93 ? 26.184 7.239 12.635 1.00 61.66 93 GLU A C 1
ATOM 723 O O . GLU A 1 93 ? 25.999 8.020 11.699 1.00 61.66 93 GLU A O 1
ATOM 728 N N . GLU A 1 94 ? 27.081 6.249 12.565 1.00 65.00 94 GLU A N 1
ATOM 729 C CA . GLU A 1 94 ? 27.836 5.993 11.342 1.00 65.00 94 GLU A CA 1
ATOM 730 C C . GLU A 1 94 ? 26.826 5.677 10.233 1.00 65.00 94 GLU A C 1
ATOM 732 O O . GLU A 1 94 ? 26.103 4.680 10.307 1.00 65.00 94 GLU A O 1
ATOM 737 N N . GLU A 1 95 ? 26.728 6.557 9.227 1.00 69.81 95 GLU A N 1
ATOM 738 C CA . GLU A 1 95 ? 25.763 6.430 8.134 1.00 69.81 95 GLU A CA 1
ATOM 739 C C . GLU A 1 95 ? 26.107 5.213 7.262 1.00 69.81 95 GLU A C 1
ATOM 741 O O . GLU A 1 95 ? 26.731 5.342 6.210 1.00 69.81 95 GLU A O 1
ATOM 746 N N . LEU A 1 96 ? 25.682 4.028 7.714 1.00 73.44 96 LEU A N 1
ATOM 747 C CA . LEU A 1 96 ? 25.895 2.740 7.055 1.00 73.44 96 LEU A CA 1
ATOM 748 C C . LEU A 1 96 ? 25.582 2.842 5.559 1.00 73.44 96 LEU A C 1
ATOM 750 O O . LEU A 1 96 ? 24.518 3.341 5.177 1.00 73.44 96 LEU A O 1
ATOM 754 N N . ASP A 1 97 ? 26.483 2.347 4.714 1.00 85.88 97 ASP A N 1
ATOM 755 C CA . ASP A 1 97 ? 26.345 2.488 3.263 1.00 85.88 97 ASP A CA 1
ATOM 756 C C . ASP A 1 97 ? 25.038 1.837 2.764 1.00 85.88 97 ASP A C 1
ATOM 758 O O . ASP A 1 97 ? 24.503 0.912 3.386 1.00 85.88 97 ASP A O 1
ATOM 762 N N . GLU A 1 98 ? 24.501 2.291 1.629 1.00 81.25 98 GLU A N 1
ATOM 763 C CA . GLU A 1 98 ? 23.278 1.722 1.049 1.00 81.25 98 GLU A CA 1
ATOM 764 C C . GLU A 1 98 ? 23.428 0.211 0.804 1.00 81.25 98 GLU A C 1
ATOM 766 O O . GLU A 1 98 ? 22.478 -0.547 1.021 1.00 81.25 98 GLU A O 1
ATOM 771 N N . GLU A 1 99 ? 24.625 -0.253 0.420 1.00 84.81 99 GLU A N 1
ATOM 772 C CA . GLU A 1 99 ? 24.921 -1.683 0.277 1.00 84.81 99 GLU A CA 1
ATOM 773 C C . GLU A 1 99 ? 24.924 -2.429 1.623 1.00 84.81 99 GLU A C 1
ATOM 775 O O . GLU A 1 99 ? 24.446 -3.564 1.688 1.00 84.81 99 GLU A O 1
ATOM 780 N N . GLU A 1 100 ? 25.396 -1.809 2.708 1.00 87.12 100 GLU A N 1
ATOM 781 C CA . GLU A 1 100 ? 25.437 -2.411 4.047 1.00 87.12 100 GLU A CA 1
ATOM 782 C C . GLU A 1 100 ? 24.049 -2.456 4.691 1.00 87.12 100 GLU A C 1
ATOM 784 O O . GLU A 1 100 ? 23.615 -3.521 5.140 1.00 87.12 100 GLU A O 1
ATOM 789 N N . ARG A 1 101 ? 23.297 -1.348 4.639 1.00 85.81 101 ARG A N 1
ATOM 790 C CA . ARG A 1 101 ? 21.887 -1.278 5.060 1.00 85.81 101 ARG A CA 1
ATOM 791 C C . ARG A 1 101 ? 21.042 -2.313 4.310 1.00 85.81 101 ARG A C 1
ATOM 793 O O . ARG A 1 101 ? 20.271 -3.055 4.923 1.00 85.81 101 ARG A O 1
ATOM 800 N N . LEU A 1 102 ? 21.221 -2.425 2.990 1.00 85.75 102 LEU A N 1
ATOM 801 C CA . LEU A 1 102 ? 20.517 -3.413 2.169 1.00 85.75 102 LEU A CA 1
ATOM 802 C C . LEU A 1 102 ? 20.950 -4.856 2.482 1.00 85.75 102 LEU A C 1
ATOM 804 O O . LEU A 1 102 ? 20.111 -5.758 2.461 1.00 85.75 102 LEU A O 1
ATOM 808 N N . ARG A 1 103 ? 22.233 -5.094 2.778 1.00 88.50 103 ARG A N 1
ATOM 809 C CA . ARG A 1 103 ? 22.756 -6.413 3.163 1.00 88.50 103 ARG A CA 1
ATOM 810 C C . ARG A 1 103 ? 22.202 -6.872 4.509 1.00 88.50 103 ARG A C 1
ATOM 812 O O . ARG A 1 103 ? 21.705 -7.993 4.586 1.00 88.50 103 ARG A O 1
ATOM 819 N N . LEU A 1 104 ? 22.231 -6.008 5.525 1.00 90.56 104 LEU A N 1
ATOM 820 C CA . LEU A 1 104 ? 21.655 -6.280 6.846 1.00 90.56 104 LEU A CA 1
ATOM 821 C C . LEU A 1 104 ? 20.156 -6.583 6.740 1.00 90.56 104 LEU A C 1
ATOM 823 O O . LEU A 1 104 ? 19.688 -7.555 7.332 1.00 90.56 104 LEU A O 1
ATOM 827 N N . LEU A 1 105 ? 19.417 -5.822 5.922 1.00 88.75 105 LEU A N 1
ATOM 828 C CA . LEU A 1 105 ? 18.013 -6.112 5.631 1.00 88.75 105 LEU A CA 1
ATOM 829 C C . LEU A 1 105 ? 17.840 -7.495 4.982 1.00 88.75 105 LEU A C 1
ATOM 831 O O . LEU A 1 105 ? 17.003 -8.269 5.434 1.00 88.75 105 LEU A O 1
ATOM 835 N N . MET A 1 106 ? 18.632 -7.824 3.952 1.00 89.00 106 MET A N 1
ATOM 836 C CA . MET A 1 106 ? 18.573 -9.126 3.268 1.00 89.00 106 MET A CA 1
ATOM 837 C C . MET A 1 106 ? 18.871 -10.315 4.191 1.00 89.00 106 MET A C 1
ATOM 839 O O . MET A 1 106 ? 18.274 -11.374 4.008 1.00 89.00 106 MET A O 1
ATOM 843 N N . GLU A 1 107 ? 19.766 -10.153 5.165 1.00 90.38 107 GLU A N 1
ATOM 844 C CA . GLU A 1 107 ? 20.134 -11.195 6.133 1.00 90.38 107 GLU A CA 1
ATOM 845 C C . GLU A 1 107 ? 18.997 -11.523 7.120 1.00 90.38 107 GLU A C 1
ATOM 847 O O . GLU A 1 107 ? 18.882 -12.662 7.566 1.00 90.38 107 GLU A O 1
ATOM 852 N N . HIS A 1 108 ? 18.104 -10.562 7.384 1.00 93.12 108 HIS A N 1
ATOM 853 C CA . HIS A 1 108 ? 16.971 -10.703 8.308 1.00 93.12 108 HIS A CA 1
ATOM 854 C C . HIS A 1 108 ? 15.621 -11.016 7.622 1.00 93.12 108 HIS A C 1
ATOM 856 O O . HIS A 1 108 ? 14.589 -11.052 8.294 1.00 93.12 108 HIS A O 1
ATOM 862 N N . LEU A 1 109 ? 15.586 -11.254 6.303 1.00 92.38 109 LEU A N 1
ATOM 863 C CA . LEU A 1 109 ? 14.352 -11.634 5.595 1.00 92.38 109 LEU A CA 1
ATOM 864 C C . LEU A 1 109 ? 13.987 -13.111 5.815 1.00 92.38 109 LEU A C 1
ATOM 866 O O . LEU A 1 109 ? 14.808 -14.000 5.585 1.00 92.38 109 LEU A O 1
ATOM 870 N N . ASP A 1 110 ? 12.707 -13.398 6.090 1.00 95.62 110 ASP A N 1
ATOM 871 C CA . ASP A 1 110 ? 12.188 -14.773 6.006 1.00 95.62 110 ASP A CA 1
ATOM 872 C C . ASP A 1 110 ? 12.470 -15.381 4.616 1.00 95.62 110 ASP A C 1
ATOM 874 O O . ASP A 1 110 ? 12.364 -14.673 3.606 1.00 95.62 110 ASP A O 1
ATOM 878 N N . PRO A 1 111 ? 12.641 -16.711 4.485 1.00 94.75 111 PRO A N 1
ATOM 879 C CA . PRO A 1 111 ? 12.791 -17.373 3.184 1.00 94.75 111 PRO A CA 1
ATOM 880 C C . PRO A 1 111 ? 11.674 -17.037 2.174 1.00 94.75 111 PRO A C 1
ATOM 882 O O . PRO A 1 111 ? 11.916 -16.925 0.970 1.00 94.75 111 PRO A O 1
ATOM 885 N N . VAL A 1 112 ? 10.443 -16.823 2.657 1.00 94.19 112 VAL A N 1
ATOM 886 C CA . VAL A 1 112 ? 9.291 -16.411 1.833 1.00 94.19 112 VAL A CA 1
ATOM 887 C C . VAL A 1 112 ? 9.388 -14.942 1.402 1.00 94.19 112 VAL A C 1
ATOM 889 O O . VAL A 1 112 ? 9.011 -14.610 0.277 1.00 94.19 112 VAL A O 1
ATOM 892 N N . GLN A 1 113 ? 9.901 -14.061 2.265 1.00 93.19 113 GLN A N 1
ATOM 893 C CA . GLN A 1 113 ? 10.120 -12.646 1.956 1.00 93.19 113 GLN A CA 1
ATOM 894 C C . GLN A 1 113 ? 11.273 -12.484 0.953 1.00 93.19 113 GLN A C 1
ATOM 896 O O . GLN A 1 113 ? 11.093 -11.842 -0.082 1.00 93.19 113 GLN A O 1
ATOM 901 N N . MET A 1 114 ? 12.404 -13.157 1.195 1.00 93.94 114 MET A N 1
ATOM 902 C CA . MET A 1 114 ? 13.558 -13.209 0.291 1.00 93.94 114 MET A CA 1
ATOM 903 C C . MET A 1 114 ? 13.153 -13.693 -1.109 1.00 93.94 114 MET A C 1
ATOM 905 O O . MET A 1 114 ? 13.458 -13.039 -2.103 1.00 93.94 114 MET A O 1
ATOM 909 N N . SER A 1 115 ? 12.377 -14.780 -1.204 1.00 94.88 115 SER A N 1
ATOM 910 C CA . SER A 1 115 ? 11.870 -15.301 -2.484 1.00 94.88 115 SER A CA 1
ATOM 911 C C . SER A 1 115 ? 11.026 -14.271 -3.261 1.00 94.88 115 SER A C 1
ATOM 913 O O . SER A 1 115 ? 11.204 -14.089 -4.470 1.00 94.88 115 SER A O 1
ATOM 915 N N . ARG A 1 116 ? 10.156 -13.516 -2.569 1.00 92.50 116 ARG A N 1
ATOM 916 C CA . ARG A 1 116 ? 9.379 -12.414 -3.175 1.00 92.50 116 ARG A CA 1
ATOM 917 C C . ARG A 1 116 ? 10.281 -11.262 -3.633 1.00 92.50 116 ARG A C 1
ATOM 919 O O . ARG A 1 116 ? 10.078 -10.746 -4.734 1.00 92.50 116 ARG A O 1
ATOM 926 N N . TYR A 1 117 ? 11.275 -10.882 -2.827 1.00 91.38 117 TYR A N 1
ATOM 927 C CA . TYR A 1 117 ? 12.248 -9.840 -3.169 1.00 91.38 117 TYR A CA 1
ATOM 928 C C . TYR A 1 117 ? 13.081 -10.225 -4.399 1.00 91.38 117 TYR A C 1
ATOM 930 O O . TYR A 1 117 ? 13.168 -9.443 -5.347 1.00 91.38 117 TYR A O 1
ATOM 938 N N . GLU A 1 118 ? 13.622 -11.447 -4.451 1.00 92.44 118 GLU A N 1
ATOM 939 C CA . GLU A 1 118 ? 14.350 -11.952 -5.618 1.00 92.44 118 GLU A CA 1
ATOM 940 C C . GLU A 1 118 ? 13.492 -11.922 -6.890 1.00 92.44 118 GLU A C 1
ATOM 942 O O . GLU A 1 118 ? 13.958 -11.486 -7.949 1.00 92.44 118 GLU A O 1
ATOM 947 N N . TYR A 1 119 ? 12.231 -12.358 -6.793 1.00 93.00 119 TYR A N 1
ATOM 948 C CA . TYR A 1 119 ? 11.301 -12.341 -7.918 1.00 93.00 119 TYR A CA 1
ATOM 949 C C . TYR A 1 119 ? 11.026 -10.909 -8.399 1.00 93.00 119 TYR A C 1
ATOM 951 O O . TYR A 1 119 ? 11.106 -10.641 -9.600 1.00 93.00 119 TYR A O 1
ATOM 959 N N . PHE A 1 120 ? 10.778 -9.963 -7.486 1.00 90.94 120 PHE A N 1
ATOM 960 C CA . PHE A 1 120 ? 10.608 -8.549 -7.829 1.00 90.94 120 PHE A CA 1
ATOM 961 C C . PHE A 1 120 ? 11.877 -7.943 -8.447 1.00 90.94 120 PHE A C 1
ATOM 963 O O . PHE A 1 120 ? 11.785 -7.239 -9.455 1.00 90.94 120 PHE A O 1
ATOM 970 N N . LYS A 1 121 ? 13.062 -8.241 -7.900 1.00 90.62 121 LYS A N 1
ATOM 971 C CA . LYS A 1 121 ? 14.360 -7.754 -8.395 1.00 90.62 121 LYS A CA 1
ATOM 972 C C . LYS A 1 121 ? 14.633 -8.233 -9.823 1.00 90.62 121 LYS A C 1
ATOM 974 O O . LYS A 1 121 ? 14.979 -7.421 -10.679 1.00 90.62 121 LYS A O 1
ATOM 979 N N . ARG A 1 122 ? 14.415 -9.525 -10.099 1.00 90.62 122 ARG A N 1
ATOM 980 C CA . ARG A 1 122 ? 14.642 -10.152 -11.418 1.00 90.62 122 ARG A CA 1
ATOM 981 C C . ARG A 1 122 ? 13.557 -9.827 -12.453 1.00 90.62 122 ARG A C 1
ATOM 983 O O . ARG A 1 122 ? 13.849 -9.814 -13.647 1.00 90.62 122 ARG A O 1
ATOM 990 N N . THR A 1 123 ? 12.320 -9.563 -12.031 1.00 90.81 123 THR A N 1
ATOM 991 C CA . THR A 1 123 ? 11.200 -9.304 -12.952 1.00 90.81 123 THR A CA 1
ATOM 992 C C . THR A 1 123 ? 11.292 -7.920 -13.599 1.00 90.81 123 THR A C 1
ATOM 994 O O . THR A 1 123 ? 11.472 -6.900 -12.930 1.00 90.81 123 THR A O 1
ATOM 997 N N . GLY A 1 124 ? 11.100 -7.874 -14.918 1.00 90.44 124 GLY A N 1
ATOM 998 C CA . GLY A 1 124 ? 10.984 -6.649 -15.710 1.00 90.44 124 GLY A CA 1
ATOM 999 C C . GLY A 1 124 ? 9.808 -6.720 -16.683 1.00 90.44 124 GLY A C 1
ATOM 1000 O O . GLY A 1 124 ? 9.359 -7.804 -17.055 1.00 90.44 124 GLY A O 1
ATOM 1001 N N . ILE A 1 125 ? 9.304 -5.560 -17.104 1.00 92.75 125 ILE A N 1
ATOM 1002 C CA . ILE A 1 125 ? 8.161 -5.476 -18.022 1.00 92.75 125 ILE A CA 1
ATOM 1003 C C . ILE A 1 125 ? 8.566 -5.976 -19.420 1.00 92.75 125 ILE A C 1
ATOM 1005 O O . ILE A 1 125 ? 9.682 -5.746 -19.894 1.00 92.75 125 ILE A O 1
ATOM 1009 N N . ASN A 1 126 ? 7.653 -6.682 -20.099 1.00 94.25 126 ASN A N 1
ATOM 1010 C CA . ASN A 1 126 ? 7.909 -7.252 -21.419 1.00 94.25 126 ASN A CA 1
ATOM 1011 C C . ASN A 1 126 ? 8.129 -6.148 -22.473 1.00 94.25 126 ASN A C 1
ATOM 1013 O O . ASN A 1 126 ? 7.182 -5.534 -22.972 1.00 94.25 126 ASN A O 1
ATOM 1017 N N . ARG A 1 127 ? 9.395 -5.971 -22.870 1.00 92.50 127 ARG A N 1
ATOM 1018 C CA . ARG A 1 127 ? 9.865 -5.016 -23.891 1.00 92.50 127 ARG A CA 1
ATOM 1019 C C . ARG A 1 127 ? 9.088 -5.114 -25.214 1.00 92.50 127 ARG A C 1
ATOM 1021 O O . ARG A 1 127 ? 8.892 -4.104 -25.885 1.00 92.50 127 ARG A O 1
ATOM 1028 N N . GLY A 1 128 ? 8.635 -6.311 -25.597 1.00 94.31 128 GLY A N 1
ATOM 1029 C CA . GLY A 1 128 ? 7.825 -6.534 -26.798 1.00 94.31 128 GLY A CA 1
ATOM 1030 C C . GLY A 1 128 ? 6.410 -5.962 -26.678 1.00 94.31 128 GLY A C 1
ATOM 1031 O O . GLY A 1 128 ? 5.913 -5.358 -27.628 1.00 94.31 128 GLY A O 1
ATOM 1032 N N . SER A 1 129 ? 5.787 -6.079 -25.503 1.00 93.75 129 SER A N 1
ATOM 1033 C CA . SER A 1 129 ? 4.495 -5.444 -25.207 1.00 93.75 129 SER A CA 1
ATOM 1034 C C . SER A 1 129 ? 4.625 -3.922 -25.131 1.00 93.75 129 SER A C 1
ATOM 1036 O O . SER A 1 129 ? 3.813 -3.215 -25.720 1.00 93.75 129 SER A O 1
ATOM 1038 N N . VAL A 1 130 ? 5.691 -3.414 -24.500 1.00 94.69 130 VAL A N 1
ATOM 1039 C CA . VAL A 1 130 ? 5.985 -1.969 -24.423 1.00 94.69 130 VAL A CA 1
ATOM 1040 C C . VAL A 1 130 ? 6.166 -1.359 -25.814 1.00 94.69 130 VAL A C 1
ATOM 1042 O O . VAL A 1 130 ? 5.591 -0.312 -26.095 1.00 94.69 130 VAL A O 1
ATOM 1045 N N . LYS A 1 131 ? 6.870 -2.038 -26.733 1.00 94.88 131 LYS A N 1
ATOM 1046 C CA . LYS A 1 131 ? 6.958 -1.603 -28.139 1.00 94.88 131 LYS A CA 1
ATOM 1047 C C . LYS A 1 131 ? 5.600 -1.539 -28.838 1.00 94.88 131 LYS A C 1
ATOM 1049 O O . LYS A 1 131 ? 5.353 -0.579 -29.560 1.00 94.88 131 LYS A O 1
ATOM 1054 N N . LYS A 1 132 ? 4.733 -2.542 -28.645 1.00 94.94 132 LYS A N 1
ATOM 1055 C CA . LYS A 1 132 ? 3.380 -2.553 -29.232 1.00 94.94 132 LYS A CA 1
ATOM 1056 C C . LYS A 1 132 ? 2.529 -1.399 -28.699 1.00 94.94 132 LYS A C 1
ATOM 1058 O O . LYS A 1 132 ? 1.871 -0.732 -29.487 1.00 94.94 132 LYS A O 1
ATOM 1063 N N . LEU A 1 133 ? 2.588 -1.136 -27.392 1.00 94.50 133 LEU A N 1
ATOM 1064 C CA . LEU A 1 133 ? 1.877 -0.026 -26.756 1.00 94.50 133 LEU A CA 1
ATOM 1065 C C . LEU A 1 133 ? 2.390 1.334 -27.251 1.00 94.50 133 LEU A C 1
ATOM 1067 O O . LEU A 1 133 ? 1.596 2.171 -27.666 1.00 94.50 133 LEU A O 1
ATOM 1071 N N . ALA A 1 134 ? 3.709 1.538 -27.278 1.00 93.81 134 ALA A N 1
ATOM 1072 C CA . ALA A 1 134 ? 4.296 2.786 -27.759 1.00 93.81 134 ALA A CA 1
ATOM 1073 C C . ALA A 1 134 ? 4.005 3.028 -29.253 1.00 93.81 134 ALA A C 1
ATOM 1075 O O . ALA A 1 134 ? 3.709 4.156 -29.635 1.00 93.81 134 ALA A O 1
ATOM 1076 N N . TYR A 1 135 ? 3.995 1.973 -30.080 1.00 95.00 135 TYR A N 1
ATOM 1077 C CA . TYR A 1 135 ? 3.538 2.064 -31.469 1.00 95.00 135 TYR A CA 1
ATOM 1078 C C . TYR A 1 135 ? 2.052 2.441 -31.563 1.00 95.00 135 TYR A C 1
ATOM 1080 O O . TYR A 1 135 ? 1.706 3.313 -32.348 1.00 95.00 135 TYR A O 1
ATOM 1088 N N . ALA A 1 136 ? 1.179 1.852 -30.740 1.00 96.06 136 ALA A N 1
ATOM 1089 C CA . ALA A 1 136 ? -0.252 2.169 -30.741 1.00 96.06 136 ALA A CA 1
ATOM 1090 C C . ALA A 1 136 ? -0.568 3.612 -30.292 1.00 96.06 136 ALA A C 1
ATOM 1092 O O . ALA A 1 136 ? -1.551 4.183 -30.754 1.00 96.06 136 ALA A O 1
ATOM 1093 N N . VAL A 1 137 ? 0.255 4.204 -29.416 1.00 94.50 137 VAL A N 1
ATOM 1094 C CA . VAL A 1 137 ? 0.074 5.583 -28.918 1.00 94.50 137 VAL A CA 1
ATOM 1095 C C . VAL A 1 137 ? 0.726 6.627 -29.831 1.00 94.50 137 VAL A C 1
ATOM 1097 O O . VAL A 1 137 ? 0.134 7.671 -30.084 1.00 94.50 137 VAL A O 1
ATOM 1100 N N . LEU A 1 138 ? 1.940 6.368 -30.329 1.00 93.81 138 LEU A N 1
ATOM 1101 C CA . LEU A 1 138 ? 2.728 7.339 -31.107 1.00 93.81 138 LEU A CA 1
ATOM 1102 C C . LEU A 1 138 ? 2.606 7.155 -32.629 1.00 93.81 138 LEU A C 1
ATOM 1104 O O . LEU A 1 138 ? 3.098 7.989 -33.385 1.00 93.81 138 LEU A O 1
ATOM 1108 N N . ASN A 1 139 ? 2.020 6.044 -33.085 1.00 94.19 139 ASN A N 1
ATOM 1109 C CA . ASN A 1 139 ? 2.021 5.576 -34.478 1.00 94.19 139 ASN A CA 1
ATOM 1110 C C . ASN A 1 139 ? 3.435 5.478 -35.106 1.00 94.19 139 ASN A C 1
ATOM 1112 O O . ASN A 1 139 ? 3.611 5.608 -36.318 1.00 94.19 139 ASN A O 1
ATOM 1116 N N . GLN A 1 140 ? 4.462 5.268 -34.272 1.00 91.25 140 GLN A N 1
ATOM 1117 C CA . GLN A 1 140 ? 5.883 5.260 -34.643 1.00 91.25 140 GLN A CA 1
ATOM 1118 C C . GLN A 1 140 ? 6.620 4.061 -34.034 1.00 91.25 140 GLN A C 1
ATOM 1120 O O . GLN A 1 140 ? 6.326 3.620 -32.922 1.00 91.25 140 GLN A O 1
ATOM 1125 N N . SER A 1 141 ? 7.588 3.504 -34.766 1.00 91.62 141 SER A N 1
ATOM 1126 C CA . SER A 1 141 ? 8.346 2.324 -34.342 1.00 91.62 141 SER A CA 1
ATOM 1127 C C . SER A 1 141 ? 9.466 2.684 -33.357 1.00 91.62 141 SER A C 1
ATOM 1129 O O . SER A 1 141 ? 10.319 3.528 -33.622 1.00 91.62 141 SER A O 1
ATOM 1131 N N . VAL A 1 142 ? 9.487 2.008 -32.204 1.00 92.75 142 VAL A N 1
ATOM 1132 C CA . VAL A 1 142 ? 10.407 2.323 -31.098 1.00 92.75 142 VAL A CA 1
ATOM 1133 C C . VAL A 1 142 ? 11.612 1.372 -31.060 1.00 92.75 142 VAL A C 1
ATOM 1135 O O . VAL A 1 142 ? 11.485 0.146 -31.188 1.00 92.75 142 VAL A O 1
ATOM 1138 N N . SER A 1 143 ? 12.805 1.944 -30.864 1.00 95.50 143 SER A N 1
ATOM 1139 C CA . SER A 1 143 ? 14.079 1.215 -30.806 1.00 95.50 143 SER A CA 1
ATOM 1140 C C . SER A 1 143 ? 14.186 0.299 -29.576 1.00 95.50 143 SER A C 1
ATOM 1142 O O . SER A 1 143 ? 13.425 0.415 -28.614 1.00 95.50 143 SER A O 1
ATOM 1144 N N . ASN A 1 144 ? 15.142 -0.639 -29.585 1.00 94.25 144 ASN A N 1
ATOM 1145 C CA . ASN A 1 144 ? 15.378 -1.525 -28.435 1.00 94.25 144 ASN A CA 1
ATOM 1146 C C . ASN A 1 144 ? 15.732 -0.740 -27.162 1.00 94.25 144 ASN A C 1
ATOM 1148 O O . ASN A 1 144 ? 15.207 -1.052 -26.097 1.00 94.25 144 ASN A O 1
ATOM 1152 N N . ASN A 1 145 ? 16.574 0.287 -27.278 1.00 95.56 145 ASN A N 1
ATOM 1153 C CA . ASN A 1 145 ? 17.091 1.029 -26.127 1.00 95.56 145 ASN A CA 1
ATOM 1154 C C . ASN A 1 145 ? 15.993 1.889 -25.487 1.00 95.56 145 ASN A C 1
ATOM 1156 O O . ASN A 1 145 ? 15.817 1.850 -24.273 1.00 95.56 145 ASN A O 1
ATOM 1160 N N . VAL A 1 146 ? 15.180 2.576 -26.297 1.00 94.19 146 VAL A N 1
ATOM 1161 C CA . VAL A 1 146 ? 14.026 3.336 -25.788 1.00 94.19 146 VAL A CA 1
ATOM 1162 C C . VAL A 1 146 ? 12.988 2.394 -25.171 1.00 94.19 146 VAL A C 1
ATOM 1164 O O . VAL A 1 146 ? 12.471 2.684 -24.098 1.00 94.19 146 VAL A O 1
ATOM 1167 N N . ALA A 1 147 ? 12.745 1.217 -25.760 1.00 94.25 147 ALA A N 1
ATOM 1168 C CA . ALA A 1 147 ? 11.862 0.218 -25.156 1.00 94.25 147 ALA A CA 1
ATOM 1169 C C . ALA A 1 147 ? 12.379 -0.308 -23.800 1.00 94.25 147 ALA A C 1
ATOM 1171 O O . ALA A 1 147 ? 11.566 -0.621 -22.933 1.00 94.25 147 ALA A O 1
ATOM 1172 N N . ILE A 1 148 ? 13.700 -0.387 -23.585 1.00 94.38 148 ILE A N 1
ATOM 1173 C CA . ILE A 1 148 ? 14.294 -0.712 -22.275 1.00 94.38 148 ILE A CA 1
ATOM 1174 C C . ILE A 1 148 ? 14.032 0.418 -21.272 1.00 94.38 148 ILE A C 1
ATOM 1176 O O . ILE A 1 148 ? 13.527 0.136 -20.189 1.00 94.38 148 ILE A O 1
ATOM 1180 N N . ILE A 1 149 ? 14.304 1.675 -21.644 1.00 95.44 149 ILE A N 1
ATOM 1181 C CA . ILE A 1 149 ? 14.092 2.848 -20.776 1.00 95.44 149 ILE A CA 1
ATOM 1182 C C . ILE A 1 149 ? 12.618 2.951 -20.362 1.00 95.44 149 ILE A C 1
ATOM 1184 O O . ILE A 1 149 ? 12.320 3.004 -19.171 1.00 95.44 149 ILE A O 1
ATOM 1188 N N . VAL A 1 150 ? 11.687 2.876 -21.321 1.00 94.00 150 VAL A N 1
ATOM 1189 C CA . VAL A 1 150 ? 10.242 2.908 -21.040 1.00 94.00 150 VAL A CA 1
ATOM 1190 C C . VAL A 1 150 ? 9.821 1.719 -20.168 1.00 94.00 150 VAL A C 1
ATOM 1192 O O . VAL A 1 150 ? 9.050 1.909 -19.239 1.00 94.00 150 VAL A O 1
ATOM 1195 N N . SER A 1 151 ? 10.376 0.515 -20.372 1.00 94.25 151 SER A N 1
ATOM 1196 C CA . SER A 1 151 ? 10.101 -0.636 -19.486 1.00 94.25 151 SER A CA 1
ATOM 1197 C C . SER A 1 151 ? 10.587 -0.414 -18.045 1.00 94.25 151 SER A C 1
ATOM 1199 O O . SER A 1 151 ? 9.974 -0.939 -17.117 1.00 94.25 151 SER A O 1
ATOM 1201 N N . GLY A 1 152 ? 11.677 0.338 -17.855 1.00 93.31 152 GLY A N 1
ATOM 1202 C CA . GLY A 1 152 ? 12.194 0.730 -16.542 1.00 93.31 152 GLY A CA 1
ATOM 1203 C C . GLY A 1 152 ? 11.289 1.750 -15.855 1.00 93.31 152 GLY A C 1
ATOM 1204 O O . GLY A 1 152 ? 10.785 1.477 -14.769 1.00 93.31 152 GLY A O 1
ATOM 1205 N N . VAL A 1 153 ? 11.001 2.870 -16.527 1.00 93.25 153 VAL A N 1
ATOM 1206 C CA . VAL A 1 153 ? 10.092 3.920 -16.024 1.00 93.25 153 VAL A CA 1
ATOM 1207 C C . VAL A 1 153 ? 8.708 3.345 -15.708 1.00 93.25 153 VAL A C 1
ATOM 1209 O O . VAL A 1 153 ? 8.165 3.601 -14.639 1.00 93.25 153 VAL A O 1
ATOM 1212 N N . SER A 1 154 ? 8.161 2.484 -16.573 1.00 94.12 154 SER A N 1
ATOM 1213 C CA . SER A 1 154 ? 6.886 1.806 -16.311 1.00 94.12 154 SER A CA 1
ATOM 1214 C C . SER A 1 154 ? 6.928 0.868 -15.097 1.00 94.12 154 SER A C 1
ATOM 1216 O O . SER A 1 154 ? 5.891 0.679 -14.469 1.00 94.12 154 SER A O 1
ATOM 1218 N N . LYS A 1 155 ? 8.082 0.281 -14.733 1.00 93.06 155 LYS A N 1
ATOM 1219 C CA . LYS A 1 155 ? 8.201 -0.533 -13.508 1.00 93.06 155 LYS A CA 1
ATOM 1220 C C . LYS A 1 155 ? 8.182 0.348 -12.257 1.00 93.06 155 LYS A C 1
ATOM 1222 O O . LYS A 1 155 ? 7.508 -0.014 -11.299 1.00 93.06 155 LYS A O 1
ATOM 1227 N N . VAL A 1 156 ? 8.888 1.481 -12.285 1.00 91.75 156 VAL A N 1
ATOM 1228 C CA . VAL A 1 156 ? 8.897 2.464 -11.186 1.00 91.75 156 VAL A CA 1
ATOM 1229 C C . VAL A 1 156 ? 7.485 3.011 -10.964 1.00 91.75 156 VAL A C 1
ATOM 1231 O O . VAL A 1 156 ? 6.944 2.843 -9.878 1.00 91.75 156 VAL A O 1
ATOM 1234 N N . PHE A 1 157 ? 6.835 3.496 -12.026 1.00 93.38 157 PHE A N 1
ATOM 1235 C CA . PHE A 1 157 ? 5.461 4.006 -11.990 1.00 93.38 157 PHE A CA 1
ATOM 1236 C C . PHE A 1 157 ? 4.440 3.006 -11.416 1.00 93.38 157 PHE A C 1
ATOM 1238 O O . PHE A 1 157 ? 3.611 3.355 -10.577 1.00 93.38 157 PHE A O 1
ATOM 1245 N N . VAL A 1 158 ? 4.499 1.734 -11.831 1.00 93.88 158 VAL A N 1
ATOM 1246 C CA . VAL A 1 158 ? 3.616 0.695 -11.268 1.00 93.88 158 VAL A CA 1
ATOM 1247 C C . VAL A 1 158 ? 3.900 0.466 -9.778 1.00 93.88 158 VAL A C 1
ATOM 1249 O O . VAL A 1 158 ? 2.961 0.236 -9.020 1.00 93.88 158 VAL A O 1
ATOM 1252 N N . GLY A 1 159 ? 5.161 0.572 -9.346 1.00 92.38 159 GLY A N 1
ATOM 1253 C CA . GLY A 1 159 ? 5.535 0.554 -7.931 1.00 92.38 159 GLY A CA 1
ATOM 1254 C C . GLY A 1 159 ? 4.926 1.720 -7.152 1.00 92.38 159 GLY A C 1
ATOM 1255 O O . GLY A 1 159 ? 4.235 1.485 -6.167 1.00 92.38 159 GLY A O 1
ATOM 1256 N N . GLU A 1 160 ? 5.100 2.954 -7.630 1.00 92.62 160 GLU A N 1
ATOM 1257 C CA . GLU A 1 160 ? 4.574 4.181 -7.005 1.00 92.62 160 GLU A CA 1
ATOM 1258 C C . GLU A 1 160 ? 3.049 4.135 -6.807 1.00 92.62 160 GLU A C 1
ATOM 1260 O O . GLU A 1 160 ? 2.546 4.500 -5.743 1.00 92.62 160 GLU A O 1
ATOM 1265 N N . ILE A 1 161 ? 2.301 3.646 -7.803 1.00 95.50 161 ILE A N 1
ATOM 1266 C CA . ILE A 1 161 ? 0.838 3.518 -7.717 1.00 95.50 161 ILE A CA 1
ATOM 1267 C C . ILE A 1 161 ? 0.410 2.398 -6.757 1.00 95.50 161 ILE A C 1
ATOM 1269 O O . ILE A 1 161 ? -0.548 2.581 -6.005 1.00 95.50 161 ILE A O 1
ATOM 1273 N N . VAL A 1 162 ? 1.101 1.253 -6.743 1.00 95.12 162 VAL A N 1
ATOM 1274 C CA . VAL A 1 162 ? 0.802 0.149 -5.808 1.00 95.12 162 VAL A CA 1
ATOM 1275 C C . VAL A 1 162 ? 1.130 0.537 -4.364 1.00 95.12 162 VAL A C 1
ATOM 1277 O O . VAL A 1 162 ? 0.358 0.221 -3.460 1.00 95.12 162 VAL A O 1
ATOM 1280 N N . GLU A 1 163 ? 2.224 1.266 -4.154 1.00 93.25 163 GLU A N 1
ATOM 1281 C CA . GLU A 1 163 ? 2.638 1.780 -2.848 1.00 93.25 163 GLU A CA 1
ATOM 1282 C C . GLU A 1 163 ? 1.633 2.815 -2.319 1.00 93.25 163 GLU A C 1
ATOM 1284 O O . GLU A 1 163 ? 1.078 2.654 -1.231 1.00 93.25 163 GLU A O 1
ATOM 1289 N N . LYS A 1 164 ? 1.248 3.805 -3.136 1.00 94.31 164 LYS A N 1
ATOM 1290 C CA . LYS A 1 164 ? 0.169 4.740 -2.770 1.00 94.31 164 LYS A CA 1
ATOM 1291 C C . LYS A 1 164 ? -1.162 4.030 -2.506 1.00 94.31 164 LYS A C 1
ATOM 1293 O O . LYS A 1 164 ? -1.886 4.430 -1.598 1.00 94.31 164 LYS A O 1
ATOM 1298 N N . ALA A 1 165 ? -1.485 2.957 -3.229 1.00 96.50 165 ALA A N 1
ATOM 1299 C CA . ALA A 1 165 ? -2.695 2.173 -2.974 1.00 96.50 165 ALA A CA 1
ATOM 1300 C C . ALA A 1 165 ? -2.633 1.398 -1.647 1.00 96.50 165 ALA A C 1
ATOM 1302 O O . ALA A 1 165 ? -3.658 1.271 -0.976 1.00 96.50 165 ALA A O 1
ATOM 1303 N N . ARG A 1 166 ? -1.447 0.940 -1.222 1.00 93.50 166 ARG A N 1
ATOM 1304 C CA . ARG A 1 166 ? -1.234 0.380 0.122 1.00 93.50 166 ARG A CA 1
ATOM 1305 C C . ARG A 1 166 ? -1.439 1.443 1.203 1.00 93.50 166 ARG A C 1
ATOM 1307 O O . ARG A 1 166 ? -2.143 1.180 2.172 1.00 93.50 166 ARG A O 1
ATOM 1314 N N . GLN A 1 167 ? -0.910 2.648 1.008 1.00 92.56 167 GLN A N 1
ATOM 1315 C CA . GLN A 1 167 ? -1.082 3.767 1.944 1.00 92.56 167 GLN A CA 1
ATOM 1316 C C . GLN A 1 167 ? -2.546 4.237 2.032 1.00 92.56 167 GLN A C 1
ATOM 1318 O O . GLN A 1 167 ? -3.028 4.568 3.114 1.00 92.56 167 GLN A O 1
ATOM 1323 N N . VAL A 1 168 ? -3.296 4.225 0.921 1.00 94.44 168 VAL A N 1
ATOM 1324 C CA . VAL A 1 168 ? -4.753 4.463 0.929 1.00 94.44 168 VAL A CA 1
ATOM 1325 C C . VAL A 1 168 ? -5.487 3.361 1.695 1.00 94.44 168 VAL A C 1
ATOM 1327 O O . VAL A 1 168 ? -6.307 3.678 2.553 1.00 94.44 168 VAL A O 1
ATOM 1330 N N . GLN A 1 169 ? -5.166 2.087 1.445 1.00 92.81 169 GLN A N 1
ATOM 1331 C CA . GLN A 1 169 ? -5.739 0.958 2.185 1.00 92.81 169 GLN A CA 1
ATOM 1332 C C . GLN A 1 169 ? -5.495 1.088 3.695 1.00 92.81 169 GLN A C 1
ATOM 1334 O O . GLN A 1 169 ? -6.411 0.891 4.486 1.00 92.81 169 GLN A O 1
ATOM 1339 N N . GLU A 1 170 ? -4.282 1.455 4.108 1.00 89.88 170 GLU A N 1
ATOM 1340 C CA . GLU A 1 170 ? -3.945 1.656 5.518 1.00 89.88 170 GLU A CA 1
ATOM 1341 C C . GLU A 1 170 ? -4.751 2.808 6.144 1.00 89.88 170 GLU A C 1
ATOM 1343 O O . GLU A 1 170 ? -5.266 2.673 7.254 1.00 89.88 170 GLU A O 1
ATOM 1348 N N . ARG A 1 171 ? -4.927 3.923 5.419 1.00 89.94 171 ARG A N 1
ATOM 1349 C CA . ARG A 1 171 ? -5.772 5.051 5.853 1.00 89.94 171 ARG A CA 1
ATOM 1350 C C . ARG A 1 171 ? -7.244 4.655 5.980 1.00 89.94 171 ARG A C 1
ATOM 1352 O O . ARG A 1 171 ? -7.890 5.088 6.930 1.00 89.94 171 ARG A O 1
ATOM 1359 N N . TYR A 1 172 ? -7.767 3.836 5.066 1.00 90.50 172 TYR A N 1
ATOM 1360 C CA . TYR A 1 172 ? -9.142 3.328 5.138 1.00 90.50 172 TYR A CA 1
ATOM 1361 C C . TYR A 1 172 ? -9.309 2.364 6.317 1.00 90.50 172 TYR A C 1
ATOM 1363 O O . TYR A 1 172 ? -10.200 2.572 7.132 1.00 90.50 172 TYR A O 1
ATOM 1371 N N . ASN A 1 173 ? -8.384 1.417 6.512 1.00 87.69 173 ASN A N 1
ATOM 1372 C CA . ASN A 1 173 ? -8.365 0.556 7.698 1.00 87.69 173 ASN A CA 1
ATOM 1373 C C . ASN A 1 173 ? -8.356 1.396 8.996 1.00 87.69 173 ASN A C 1
ATOM 1375 O O . ASN A 1 173 ? -9.123 1.123 9.915 1.00 87.69 173 ASN A O 1
ATOM 1379 N N . LYS A 1 174 ? -7.532 2.456 9.068 1.00 86.50 174 LYS A N 1
ATOM 1380 C CA . LYS A 1 174 ? -7.483 3.400 10.206 1.00 86.50 174 LYS A CA 1
ATOM 1381 C C . LYS A 1 174 ? -8.796 4.161 10.419 1.00 86.50 174 LYS A C 1
ATOM 1383 O O . LYS A 1 174 ? -9.181 4.358 11.569 1.00 86.50 174 LYS A O 1
ATOM 1388 N N . ALA A 1 175 ? -9.508 4.538 9.357 1.00 88.06 175 ALA A N 1
ATOM 1389 C CA . ALA A 1 175 ? -10.849 5.115 9.467 1.00 88.06 175 ALA A CA 1
ATOM 1390 C C . ALA A 1 175 ? -11.879 4.091 9.986 1.00 88.06 175 ALA A C 1
ATOM 1392 O O . ALA A 1 175 ? -12.619 4.400 10.918 1.00 88.06 175 ALA A O 1
ATOM 1393 N N . ASP A 1 176 ? -11.873 2.861 9.466 1.00 86.44 176 ASP A N 1
ATOM 1394 C CA . ASP A 1 176 ? -12.768 1.781 9.901 1.00 86.44 176 ASP A CA 1
ATOM 1395 C C . ASP A 1 176 ? -12.564 1.418 11.381 1.00 86.44 176 ASP A C 1
ATOM 1397 O O . ASP A 1 176 ? -13.539 1.211 12.107 1.00 86.44 176 ASP A O 1
ATOM 1401 N N . TYR A 1 177 ? -11.312 1.379 11.858 1.00 83.56 177 TYR A N 1
ATOM 1402 C CA . TYR A 1 177 ? -11.007 1.194 13.280 1.00 83.56 177 TYR A CA 1
ATOM 1403 C C . TYR A 1 177 ? -11.638 2.304 14.145 1.00 83.56 177 TYR A C 1
ATOM 1405 O O . TYR A 1 177 ? -12.231 2.002 15.180 1.00 83.56 177 TYR A O 1
ATOM 1413 N N . LEU A 1 178 ? -11.557 3.576 13.724 1.00 85.06 178 LEU A N 1
ATOM 1414 C CA . LEU A 1 178 ? -12.144 4.711 14.454 1.00 85.06 178 LEU A CA 1
ATOM 1415 C C . LEU A 1 178 ? -13.680 4.686 14.461 1.00 85.06 178 LEU A C 1
ATOM 1417 O O . LEU A 1 178 ? -14.285 5.012 15.482 1.00 85.06 178 LEU A O 1
ATOM 1421 N N . ILE A 1 179 ? -14.309 4.291 13.349 1.00 87.62 179 ILE A N 1
ATOM 1422 C CA . ILE A 1 179 ? -15.772 4.172 13.243 1.00 87.62 179 ILE A CA 1
ATOM 1423 C C . ILE A 1 179 ? -16.280 3.093 14.206 1.00 87.62 179 ILE A C 1
ATOM 1425 O O . ILE A 1 179 ? -17.104 3.392 15.068 1.00 87.62 179 ILE A O 1
ATOM 1429 N N . LYS A 1 180 ? -15.719 1.880 14.147 1.00 85.38 180 LYS A N 1
ATOM 1430 C CA . LYS A 1 180 ? -16.136 0.763 15.013 1.00 85.38 180 LYS A CA 1
ATOM 1431 C C . LYS A 1 180 ? -15.869 1.034 16.496 1.00 85.38 180 LYS A C 1
ATOM 1433 O O . LYS A 1 180 ? -16.671 0.664 17.348 1.00 85.38 180 LYS A O 1
ATOM 1438 N N . LEU A 1 181 ? -14.765 1.715 16.818 1.00 84.75 181 LEU A N 1
ATOM 1439 C CA . LEU A 1 181 ? -14.462 2.165 18.181 1.00 84.75 181 LEU A CA 1
ATOM 1440 C C . LEU A 1 181 ? -15.526 3.159 18.681 1.00 84.75 181 LEU A C 1
ATOM 1442 O O . LEU A 1 181 ? -16.001 3.033 19.808 1.00 84.75 181 LEU A O 1
ATOM 1446 N N . LYS A 1 182 ? -15.952 4.113 17.844 1.00 87.75 182 LYS A N 1
ATOM 1447 C CA . LYS A 1 182 ? -17.033 5.057 18.173 1.00 87.75 182 LYS A CA 1
ATOM 1448 C C . LYS A 1 182 ? -18.381 4.350 18.366 1.00 87.75 182 LYS A C 1
ATOM 1450 O O . LYS A 1 182 ? -19.083 4.663 19.323 1.00 87.75 182 LYS A O 1
ATOM 1455 N N . GLU A 1 183 ? -18.720 3.387 17.512 1.00 87.56 183 GLU A N 1
ATOM 1456 C CA . GLU A 1 183 ? -19.937 2.567 17.640 1.00 87.56 183 GLU A CA 1
ATOM 1457 C C . GLU A 1 183 ? -19.942 1.775 18.960 1.00 87.56 183 GLU A C 1
ATOM 1459 O O . GLU A 1 183 ? -20.903 1.859 19.728 1.00 87.56 183 GLU A O 1
ATOM 1464 N N . LYS A 1 184 ? -18.832 1.098 19.294 1.00 85.00 184 LYS A N 1
ATOM 1465 C CA . LYS A 1 184 ? -18.689 0.343 20.552 1.00 85.00 184 LYS A CA 1
ATOM 1466 C C . LYS A 1 184 ? -18.784 1.253 21.790 1.00 85.00 184 LYS A C 1
ATOM 1468 O O . LYS A 1 184 ? -19.414 0.863 22.774 1.00 85.00 184 LYS A O 1
ATOM 1473 N N . LYS A 1 185 ? -18.264 2.490 21.721 1.00 85.44 185 LYS A N 1
ATOM 1474 C CA . LYS A 1 185 ? -18.436 3.528 22.763 1.00 85.44 185 LYS A CA 1
ATOM 1475 C C . LYS A 1 185 ? -19.871 4.003 22.928 1.00 85.44 185 LYS A C 1
ATOM 1477 O O . LYS A 1 185 ? -20.324 4.213 24.051 1.00 85.44 185 LYS A O 1
ATOM 1482 N N . GLU A 1 186 ? -20.592 4.207 21.833 1.00 88.69 186 GLU A N 1
ATOM 1483 C CA . GLU A 1 186 ? -21.990 4.638 21.901 1.00 88.69 186 GLU A CA 1
ATOM 1484 C C . GLU A 1 186 ? -22.864 3.543 22.527 1.00 88.69 186 GLU A C 1
ATOM 1486 O O . GLU A 1 186 ? -23.689 3.846 23.392 1.00 88.69 186 GLU A O 1
ATOM 1491 N N . LEU A 1 187 ? -22.602 2.271 22.208 1.00 88.19 187 LEU A N 1
ATOM 1492 C CA . LEU A 1 187 ? -23.256 1.130 22.851 1.00 88.19 187 LEU A CA 1
ATOM 1493 C C . LEU A 1 187 ? -22.877 0.969 24.334 1.00 88.19 187 LEU A C 1
ATOM 1495 O O . LEU A 1 187 ? -23.775 0.759 25.151 1.00 88.19 187 LEU A O 1
ATOM 1499 N N . SER A 1 188 ? -21.603 1.108 24.727 1.00 84.69 188 SER A N 1
ATOM 1500 C CA . SER A 1 188 ? -21.207 0.994 26.145 1.00 84.69 188 SER A CA 1
ATOM 1501 C C . SER A 1 188 ? -21.782 2.133 27.001 1.00 84.69 188 SER A C 1
ATOM 1503 O O . SER A 1 188 ? -22.261 1.904 28.113 1.00 84.69 188 SER A O 1
ATOM 1505 N N . VAL A 1 189 ? -21.861 3.354 26.459 1.00 88.56 189 VAL A N 1
ATOM 1506 C CA . VAL A 1 189 ? -22.532 4.498 27.102 1.00 88.56 189 VAL A CA 1
ATOM 1507 C C . VAL A 1 189 ? -24.051 4.306 27.206 1.00 88.56 189 VAL A C 1
ATOM 1509 O O . VAL A 1 189 ? -24.659 4.829 28.143 1.00 88.56 189 VAL A O 1
ATOM 1512 N N . LEU A 1 190 ? -24.690 3.575 26.286 1.00 88.81 190 LEU A N 1
ATOM 1513 C CA . LEU A 1 190 ? -26.097 3.175 26.424 1.00 88.81 190 LEU A CA 1
ATOM 1514 C C . LEU A 1 190 ? -26.266 2.094 27.499 1.00 88.81 190 LEU A C 1
ATOM 1516 O O . LEU A 1 190 ? -27.091 2.262 28.393 1.00 88.81 190 LEU A O 1
ATOM 1520 N N . LEU A 1 191 ? -25.436 1.050 27.482 1.00 87.25 191 LEU A N 1
ATOM 1521 C CA . LEU A 1 191 ? -25.448 -0.036 28.466 1.00 87.25 191 LEU A CA 1
ATOM 1522 C C . LEU A 1 191 ? -25.290 0.487 29.907 1.00 87.25 191 LEU A C 1
ATOM 1524 O O . LEU A 1 191 ? -26.082 0.121 30.775 1.00 87.25 191 LEU A O 1
ATOM 1528 N N . LYS A 1 192 ? -24.374 1.439 30.140 1.00 87.44 192 LYS A N 1
ATOM 1529 C CA . LYS A 1 192 ? -24.210 2.127 31.437 1.00 87.44 192 LYS A CA 1
ATOM 1530 C C . LYS A 1 192 ? -25.459 2.893 31.891 1.00 87.44 192 LYS A C 1
ATOM 1532 O O . LYS A 1 192 ? -25.705 3.007 33.091 1.00 87.44 192 LYS A O 1
ATOM 1537 N N . LYS A 1 193 ? -26.258 3.434 30.961 1.00 89.62 193 LYS A N 1
ATOM 1538 C CA . LYS A 1 193 ? -27.521 4.124 31.288 1.00 89.62 193 LYS A CA 1
ATOM 1539 C C . LYS A 1 193 ? -28.603 3.127 31.683 1.00 89.62 193 LYS A C 1
ATOM 1541 O O . LYS A 1 193 ? -29.229 3.332 32.716 1.00 89.62 193 LYS A O 1
ATOM 1546 N N . GLU A 1 194 ? -28.777 2.046 30.923 1.00 87.12 194 GLU A N 1
ATOM 1547 C CA . GLU A 1 194 ? -29.756 0.995 31.244 1.00 87.12 194 GLU A CA 1
ATOM 1548 C C . GLU A 1 194 ? -29.438 0.331 32.598 1.00 87.12 194 GLU A C 1
ATOM 1550 O O . GLU A 1 194 ? -30.317 0.207 33.447 1.00 87.12 194 GLU A O 1
ATOM 1555 N N . GLN A 1 195 ? -28.165 0.012 32.867 1.00 85.94 195 GLN A N 1
ATOM 1556 C CA . GLN A 1 195 ? -27.712 -0.483 34.178 1.00 85.94 195 GLN A CA 1
ATOM 1557 C C . GLN A 1 195 ? -27.999 0.507 35.319 1.00 85.94 195 GLN A C 1
ATOM 1559 O O . GLN A 1 195 ? -28.390 0.101 36.412 1.00 85.94 195 GLN A O 1
ATOM 1564 N N . LYS A 1 196 ? -27.821 1.815 35.087 1.00 88.50 196 LYS A N 1
ATOM 1565 C CA . LYS A 1 196 ? -28.135 2.846 36.087 1.00 88.50 196 LYS A CA 1
ATOM 1566 C C . LYS A 1 196 ? -29.641 2.951 36.343 1.00 88.50 196 LYS A C 1
ATOM 1568 O O . LYS A 1 196 ? -30.035 3.107 37.495 1.00 88.50 196 LYS A O 1
ATOM 1573 N N . LEU A 1 197 ? -30.472 2.825 35.306 1.00 86.31 197 LEU A N 1
ATOM 1574 C CA . LEU A 1 197 ? -31.933 2.782 35.437 1.00 86.31 197 LEU A CA 1
ATOM 1575 C C . LEU A 1 197 ? -32.401 1.532 36.197 1.00 86.31 197 LEU A C 1
ATOM 1577 O O . LEU A 1 197 ? -33.270 1.656 37.055 1.00 86.31 197 LEU A O 1
ATOM 1581 N N . LEU A 1 198 ? -31.785 0.370 35.949 1.00 85.00 198 LEU A N 1
ATOM 1582 C CA . LEU A 1 198 ? -32.029 -0.866 36.702 1.00 85.00 198 LEU A CA 1
ATOM 1583 C C . LEU A 1 198 ? -31.762 -0.655 38.205 1.00 85.00 198 LEU A C 1
ATOM 1585 O O . LEU A 1 198 ? -32.676 -0.800 39.016 1.00 85.00 198 LEU A O 1
ATOM 1589 N N . LYS A 1 199 ? -30.555 -0.191 38.566 1.00 85.88 199 LYS A N 1
ATOM 1590 C CA . LYS A 1 199 ? -30.172 0.061 39.969 1.00 85.88 199 LYS A CA 1
ATOM 1591 C C . LYS A 1 199 ? -31.021 1.150 40.639 1.00 85.88 199 LYS A C 1
ATOM 1593 O O . LYS A 1 199 ? -31.264 1.094 41.842 1.00 85.88 199 LYS A O 1
ATOM 1598 N N . GLU A 1 200 ? -31.514 2.129 39.879 1.00 86.06 200 GLU A N 1
ATOM 1599 C CA . GLU A 1 200 ? -32.472 3.126 40.376 1.00 86.06 200 GLU A CA 1
ATOM 1600 C C . GLU A 1 200 ? -33.905 2.599 40.545 1.00 86.06 200 GLU A C 1
ATOM 1602 O O . GLU A 1 200 ? -34.655 3.192 41.320 1.00 86.06 200 GLU A O 1
ATOM 1607 N N . ALA A 1 201 ? -34.314 1.549 39.829 1.00 81.12 201 ALA A N 1
ATOM 1608 C CA . ALA A 1 201 ? -35.614 0.902 40.010 1.00 81.12 201 ALA A CA 1
ATOM 1609 C C . ALA A 1 201 ? -35.590 -0.029 41.234 1.00 81.12 201 ALA A C 1
ATOM 1611 O O . ALA A 1 201 ? -36.452 0.072 42.108 1.00 81.12 201 ALA A O 1
ATOM 1612 N N . GLU A 1 202 ? -34.539 -0.846 41.355 1.00 79.75 202 GLU A N 1
ATOM 1613 C CA . GLU A 1 202 ? -34.281 -1.731 42.501 1.00 79.75 202 GLU A CA 1
ATOM 1614 C C . GLU A 1 202 ? -34.301 -0.962 43.834 1.00 79.75 202 GLU A C 1
ATOM 1616 O O . GLU A 1 202 ? -34.979 -1.358 44.784 1.00 79.75 202 GLU A O 1
ATOM 1621 N N . GLN A 1 203 ? -33.622 0.191 43.894 1.00 77.44 203 GLN A N 1
ATOM 1622 C CA . GLN A 1 203 ? -33.553 1.030 45.098 1.00 77.44 203 GLN A CA 1
ATOM 1623 C C . GLN A 1 203 ? -34.889 1.668 45.510 1.00 77.44 203 GLN A C 1
ATOM 1625 O O . GLN A 1 203 ? -35.029 2.065 46.667 1.00 77.44 203 GLN A O 1
ATOM 1630 N N . LYS A 1 204 ? -35.868 1.788 44.604 1.00 75.62 204 LYS A N 1
ATOM 1631 C CA . LYS A 1 204 ? -37.170 2.412 44.904 1.00 75.62 204 LYS A CA 1
ATOM 1632 C C . LYS A 1 204 ? -38.195 1.433 45.482 1.00 75.62 204 LYS A C 1
ATOM 1634 O O . LYS A 1 204 ? -39.219 1.892 45.979 1.00 75.62 204 LYS A O 1
ATOM 1639 N N . GLN A 1 205 ? -37.936 0.119 45.423 1.00 59.69 205 GLN A N 1
ATOM 1640 C CA . GLN A 1 205 ? -38.917 -0.940 45.736 1.00 59.69 205 GLN A CA 1
ATOM 1641 C C . GLN A 1 205 ? -40.268 -0.734 45.019 1.00 59.69 205 GLN A C 1
ATOM 1643 O O . GLN A 1 205 ? -41.336 -1.074 45.526 1.00 59.69 205 GLN A O 1
ATOM 1648 N N . GLU A 1 206 ? -40.211 -0.149 43.824 1.00 55.62 206 GLU A N 1
ATOM 1649 C CA . GLU A 1 206 ? -41.370 0.181 43.005 1.00 55.62 206 GLU A CA 1
ATOM 1650 C C . GLU A 1 206 ? -41.728 -1.046 42.154 1.00 55.62 206 GLU A C 1
ATOM 1652 O O . GLU A 1 206 ? -40.842 -1.677 41.581 1.00 55.62 206 GLU A O 1
ATOM 1657 N N . SER A 1 207 ? -43.011 -1.418 42.076 1.00 57.72 207 SER A N 1
ATOM 1658 C CA . SER A 1 207 ? -43.468 -2.645 41.397 1.00 57.72 207 SER A CA 1
ATOM 1659 C C . SER A 1 207 ? -43.508 -2.492 39.867 1.00 57.72 207 SER A C 1
ATOM 1661 O O . SER A 1 207 ? -44.541 -2.710 39.234 1.00 57.72 207 SER A O 1
ATOM 1663 N N . VAL A 1 208 ? -42.402 -2.025 39.294 1.00 62.84 208 VAL A N 1
ATOM 1664 C CA . VAL A 1 208 ? -42.203 -1.780 37.865 1.00 62.84 208 VAL A CA 1
ATOM 1665 C C . VAL A 1 208 ? -41.589 -3.024 37.236 1.00 62.84 208 VAL A C 1
ATOM 1667 O O . VAL A 1 208 ? -40.608 -3.556 37.753 1.00 62.84 208 VAL A O 1
ATOM 1670 N N . ASP A 1 209 ? -42.123 -3.460 36.097 1.00 72.00 209 ASP A N 1
ATOM 1671 C CA . ASP A 1 209 ? -41.546 -4.562 35.328 1.00 72.00 209 ASP A CA 1
ATOM 1672 C C . ASP A 1 209 ? -40.116 -4.206 34.874 1.00 72.00 209 ASP A C 1
ATOM 1674 O O . ASP A 1 209 ? -39.911 -3.390 33.973 1.00 72.00 209 ASP A O 1
ATOM 1678 N N . THR A 1 210 ? -39.105 -4.824 35.492 1.00 77.62 210 THR A N 1
ATOM 1679 C CA . THR A 1 210 ? -37.681 -4.647 35.137 1.00 77.62 210 THR A CA 1
ATOM 1680 C C . THR A 1 210 ? -37.249 -5.519 33.955 1.00 77.62 210 THR A C 1
ATOM 1682 O O . THR A 1 210 ? -36.215 -5.263 33.336 1.00 77.62 210 THR A O 1
ATOM 1685 N N . THR A 1 211 ? -38.060 -6.513 33.582 1.00 80.44 211 THR A N 1
ATOM 1686 C CA . THR A 1 211 ? -37.848 -7.424 32.445 1.00 80.44 211 THR A CA 1
ATOM 1687 C C . THR A 1 211 ? -37.533 -6.737 31.099 1.00 80.44 211 THR A C 1
ATOM 1689 O O . THR A 1 211 ? -36.614 -7.212 30.425 1.00 80.44 211 THR A O 1
ATOM 1692 N N . PRO A 1 212 ? -38.165 -5.615 30.676 1.00 84.69 212 PRO A N 1
ATOM 1693 C CA . PRO A 1 212 ? -37.733 -4.871 29.487 1.00 84.69 212 PRO A CA 1
ATOM 1694 C C . PRO A 1 212 ? -36.331 -4.254 29.612 1.00 84.69 212 PRO A C 1
ATOM 1696 O O . PRO A 1 212 ? -35.596 -4.227 28.628 1.00 84.69 212 PRO A O 1
ATOM 1699 N N . ILE A 1 213 ? -35.928 -3.784 30.798 1.00 82.62 213 ILE A N 1
ATOM 1700 C CA . ILE A 1 213 ? -34.591 -3.202 31.020 1.00 82.62 213 ILE A CA 1
ATOM 1701 C C . ILE A 1 213 ? -33.534 -4.312 30.946 1.00 82.62 213 ILE A C 1
ATOM 1703 O O . ILE A 1 213 ? -32.525 -4.174 30.255 1.00 82.62 213 ILE A O 1
ATOM 1707 N N . ILE A 1 214 ? -33.805 -5.452 31.589 1.00 85.00 214 ILE A N 1
ATOM 1708 C CA . ILE A 1 214 ? -32.953 -6.648 31.548 1.00 85.00 214 ILE A CA 1
ATOM 1709 C C . ILE A 1 214 ? -32.760 -7.131 30.104 1.00 85.00 214 ILE A C 1
ATOM 1711 O O . ILE A 1 214 ? -31.621 -7.317 29.669 1.00 85.00 214 ILE A O 1
ATOM 1715 N N . SER A 1 215 ? -33.842 -7.270 29.328 1.00 86.25 215 SER A N 1
ATOM 1716 C CA . SER A 1 215 ? -33.736 -7.693 27.926 1.00 86.25 215 SER A CA 1
ATOM 1717 C C . SER A 1 215 ? -32.958 -6.678 27.081 1.00 86.25 215 SER A C 1
ATOM 1719 O O . SER A 1 215 ? -32.143 -7.072 26.241 1.00 86.25 215 SER A O 1
ATOM 1721 N N . ARG A 1 216 ? -33.099 -5.371 27.353 1.00 87.19 216 ARG A N 1
ATOM 1722 C CA . ARG A 1 216 ? -32.305 -4.343 26.673 1.00 87.19 216 ARG A CA 1
ATOM 1723 C C . ARG A 1 216 ? -30.814 -4.468 26.991 1.00 87.19 216 ARG A C 1
ATOM 1725 O O . ARG A 1 216 ? -30.014 -4.471 26.053 1.00 87.19 216 ARG A O 1
ATOM 1732 N N . ILE A 1 217 ? -30.441 -4.649 28.260 1.00 87.00 217 ILE A N 1
ATOM 1733 C CA . ILE A 1 217 ? -29.048 -4.874 28.687 1.00 87.00 217 ILE A CA 1
ATOM 1734 C C . ILE A 1 217 ? -28.466 -6.127 28.014 1.00 87.00 217 ILE A C 1
ATOM 1736 O O . ILE A 1 217 ? -27.347 -6.068 27.504 1.00 87.00 217 ILE A O 1
ATOM 1740 N N . MET A 1 218 ? -29.225 -7.227 27.937 1.00 86.94 218 MET A N 1
ATOM 1741 C CA . MET A 1 218 ? -28.804 -8.447 27.233 1.00 86.94 218 MET A CA 1
ATOM 1742 C C . MET A 1 218 ? -28.529 -8.183 25.745 1.00 86.94 218 MET A C 1
ATOM 1744 O O . MET A 1 218 ? -27.444 -8.516 25.265 1.00 86.94 218 MET A O 1
ATOM 1748 N N . THR A 1 219 ? -29.442 -7.508 25.027 1.00 89.19 219 THR A N 1
ATOM 1749 C CA . THR A 1 219 ? -29.216 -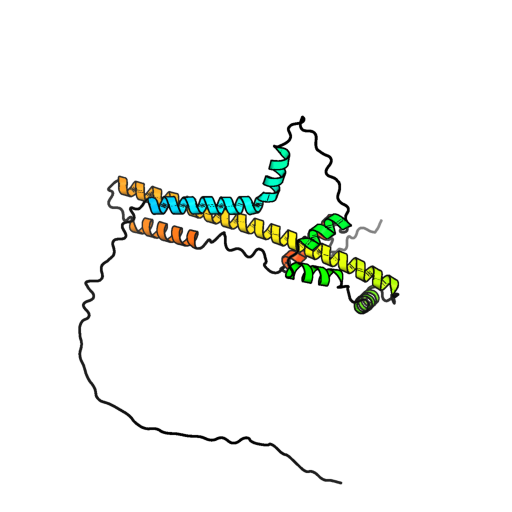7.176 23.604 1.00 89.19 219 THR A CA 1
ATOM 1750 C C . THR A 1 219 ? -27.977 -6.304 23.391 1.00 89.19 219 THR A C 1
ATOM 1752 O O . THR A 1 219 ? -27.226 -6.546 22.451 1.00 89.19 219 THR A O 1
ATOM 1755 N N . LEU A 1 220 ? -27.713 -5.342 24.284 1.00 86.75 220 LEU A N 1
ATOM 1756 C CA . LEU A 1 220 ? -26.532 -4.476 24.210 1.00 86.75 220 LEU A CA 1
ATOM 1757 C C . LEU A 1 220 ? -25.231 -5.237 24.520 1.00 86.75 220 LEU A C 1
ATOM 1759 O O . LEU A 1 220 ? -24.252 -5.066 23.792 1.00 86.75 220 LEU A O 1
ATOM 1763 N N . LYS A 1 221 ? -25.212 -6.117 25.538 1.00 86.06 221 LYS A N 1
ATOM 1764 C CA . LYS A 1 221 ? -24.058 -6.999 25.816 1.00 86.06 221 LYS A CA 1
ATOM 1765 C C . LYS A 1 221 ? -23.752 -7.898 24.612 1.00 86.06 221 LYS A C 1
ATOM 1767 O O . LYS A 1 221 ? -22.590 -8.026 24.229 1.00 86.06 221 LYS A O 1
ATOM 1772 N N . GLU A 1 222 ? -24.773 -8.470 23.973 1.00 86.75 222 GLU A N 1
ATOM 1773 C CA . GLU A 1 222 ? -24.612 -9.248 22.740 1.00 86.75 222 GLU A CA 1
ATOM 1774 C C . GLU A 1 222 ? -24.077 -8.425 21.559 1.00 86.75 222 GLU A C 1
ATOM 1776 O O . GLU A 1 222 ? -23.215 -8.903 20.824 1.00 86.75 222 GLU A O 1
ATOM 1781 N N . GLU A 1 223 ? -24.602 -7.219 21.338 1.00 87.44 223 GLU A N 1
ATOM 1782 C CA . GLU A 1 223 ? -24.230 -6.353 20.212 1.00 87.44 223 GLU A CA 1
ATOM 1783 C C . GLU A 1 223 ? -22.766 -5.900 20.320 1.00 87.44 223 GLU A C 1
ATOM 1785 O O . GLU A 1 223 ? -21.991 -6.070 19.379 1.00 87.44 223 GLU A O 1
ATOM 1790 N N . ILE A 1 224 ? -22.344 -5.464 21.511 1.00 84.88 224 ILE A N 1
ATOM 1791 C CA . ILE A 1 224 ? -20.948 -5.118 21.818 1.00 84.88 224 ILE A CA 1
ATOM 1792 C C . ILE A 1 224 ? -20.024 -6.342 21.677 1.00 84.88 224 ILE A C 1
ATOM 1794 O O . ILE A 1 224 ? -18.915 -6.212 21.156 1.00 84.88 224 ILE A O 1
ATOM 1798 N N . LYS A 1 225 ? -20.473 -7.539 22.088 1.00 83.38 225 LYS A N 1
ATOM 1799 C CA . LYS A 1 225 ? -19.714 -8.798 21.949 1.00 83.38 225 LYS A CA 1
ATOM 1800 C C . LYS A 1 225 ? -19.593 -9.282 20.496 1.00 83.38 225 LYS A C 1
ATOM 1802 O O . LYS A 1 225 ? -18.671 -10.025 20.189 1.00 83.38 225 LYS A O 1
ATOM 1807 N N . LYS A 1 226 ? -20.482 -8.856 19.593 1.00 84.25 226 LYS A N 1
ATOM 1808 C CA . LYS A 1 226 ? -20.372 -9.110 18.142 1.00 84.25 226 LYS A CA 1
ATOM 1809 C C . LYS A 1 226 ? -19.400 -8.141 17.451 1.00 84.25 226 LYS A C 1
ATOM 1811 O O . LYS A 1 226 ? -18.938 -8.427 16.348 1.00 84.25 226 LYS A O 1
ATOM 1816 N N . MET A 1 227 ? -19.058 -7.017 18.086 1.00 75.56 227 MET A N 1
ATOM 1817 C CA . MET A 1 227 ? -18.069 -6.052 17.592 1.00 75.56 227 MET A CA 1
ATOM 1818 C C . MET A 1 227 ? -16.636 -6.455 17.985 1.00 75.56 227 MET A C 1
ATOM 1820 O O . MET A 1 227 ? -15.977 -5.759 18.760 1.00 75.56 227 MET A O 1
ATOM 1824 N N . ASP A 1 228 ? -16.137 -7.567 17.436 1.00 69.19 228 ASP A N 1
ATOM 1825 C CA . ASP A 1 228 ? -14.737 -8.004 17.579 1.00 69.19 228 ASP A CA 1
ATOM 1826 C C . ASP A 1 228 ? -13.777 -7.019 16.885 1.00 69.19 228 ASP A C 1
ATOM 1828 O O . ASP A 1 228 ? -13.464 -7.142 15.696 1.00 69.19 228 ASP A O 1
ATOM 1832 N N . LEU A 1 229 ? -13.261 -6.033 17.624 1.00 69.38 229 LEU A N 1
ATOM 1833 C CA . LEU A 1 229 ? -12.373 -5.009 17.062 1.00 69.38 229 LEU A CA 1
ATOM 1834 C C . LEU A 1 229 ? -10.980 -5.558 16.696 1.00 69.38 229 LEU A C 1
ATOM 1836 O O . LEU A 1 229 ? -10.260 -4.961 15.892 1.00 69.38 229 LEU A O 1
ATOM 1840 N N . ARG A 1 230 ? -10.605 -6.712 17.265 1.00 66.94 230 ARG A N 1
ATOM 1841 C CA . ARG A 1 230 ? -9.314 -7.387 17.046 1.00 66.94 230 ARG A CA 1
ATOM 1842 C C . ARG A 1 230 ? -9.248 -8.155 15.714 1.00 66.94 230 ARG A C 1
ATOM 1844 O O . ARG A 1 230 ? -8.155 -8.351 15.189 1.00 66.94 230 ARG A O 1
ATOM 1851 N N . ASN A 1 231 ? -10.384 -8.574 15.147 1.00 67.44 231 ASN A N 1
ATOM 1852 C CA . ASN A 1 231 ? -10.443 -9.455 13.971 1.00 67.44 231 ASN A CA 1
ATOM 1853 C C . ASN A 1 231 ? -10.638 -8.669 12.659 1.00 67.44 231 ASN A C 1
ATOM 1855 O O . ASN A 1 231 ? -11.707 -8.689 12.046 1.00 67.44 231 ASN A O 1
ATOM 1859 N N . ILE A 1 232 ? -9.609 -7.928 12.235 1.00 65.44 232 ILE A N 1
ATOM 1860 C CA . ILE A 1 232 ? -9.647 -7.089 11.025 1.00 65.44 232 ILE A CA 1
ATOM 1861 C C . ILE A 1 232 ? -8.495 -7.467 10.085 1.00 65.44 232 ILE A C 1
ATOM 1863 O O . ILE A 1 232 ? -7.334 -7.514 10.482 1.00 65.44 232 ILE A O 1
ATOM 1867 N N . ASN A 1 233 ? -8.820 -7.748 8.819 1.00 67.12 233 ASN A N 1
ATOM 1868 C CA . ASN A 1 233 ? -7.870 -8.277 7.838 1.00 67.12 233 ASN A CA 1
ATOM 1869 C C . ASN A 1 233 ? -6.957 -7.183 7.250 1.00 67.12 233 ASN A C 1
ATOM 1871 O O . ASN A 1 233 ? -7.160 -6.706 6.134 1.00 67.12 233 ASN A O 1
ATOM 1875 N N . GLU A 1 234 ? -5.902 -6.841 7.987 1.00 70.12 234 GLU A N 1
ATOM 1876 C CA . GLU A 1 234 ? -4.825 -5.924 7.571 1.00 70.12 234 GLU A CA 1
ATOM 1877 C C . GLU A 1 234 ? -4.176 -6.301 6.226 1.00 70.12 234 GLU A C 1
ATOM 1879 O O . GLU A 1 234 ? -3.673 -5.441 5.503 1.00 70.12 234 GLU A O 1
ATOM 1884 N N . HIS A 1 235 ? -4.220 -7.587 5.868 1.00 74.75 235 HIS A N 1
ATOM 1885 C CA . HIS A 1 235 ? -3.601 -8.156 4.672 1.00 74.75 235 HIS A CA 1
ATOM 1886 C C . HIS A 1 235 ? -4.609 -8.414 3.535 1.00 74.75 235 HIS A C 1
ATOM 1888 O O . HIS A 1 235 ? -4.314 -9.164 2.600 1.00 74.75 235 HIS A O 1
ATOM 1894 N N . ALA A 1 236 ? -5.784 -7.776 3.583 1.00 85.88 236 ALA A N 1
ATOM 1895 C CA . ALA A 1 236 ? -6.782 -7.826 2.519 1.00 85.88 236 ALA A CA 1
ATOM 1896 C C . ALA A 1 236 ? -6.198 -7.404 1.147 1.00 85.88 236 ALA A C 1
ATOM 1898 O O . ALA A 1 236 ? -5.290 -6.568 1.085 1.00 85.88 236 ALA A O 1
ATOM 1899 N N . PRO A 1 237 ? -6.709 -7.948 0.025 1.00 91.62 237 PRO A N 1
ATOM 1900 C CA . PRO A 1 237 ? -6.248 -7.571 -1.309 1.00 91.62 237 PRO A CA 1
ATOM 1901 C C . PRO A 1 237 ? -6.565 -6.102 -1.628 1.00 91.62 237 PRO A C 1
ATOM 1903 O O . PRO A 1 237 ? -7.586 -5.565 -1.196 1.00 91.62 237 PRO A O 1
ATOM 1906 N N . LEU A 1 238 ? -5.711 -5.460 -2.433 1.00 93.31 238 LEU A N 1
ATOM 1907 C CA . LEU A 1 238 ? -5.951 -4.098 -2.915 1.00 93.31 238 LEU A CA 1
ATOM 1908 C C . LEU A 1 238 ? -7.226 -4.048 -3.767 1.00 93.31 238 LEU A C 1
ATOM 1910 O O . LEU A 1 238 ? -7.329 -4.723 -4.793 1.00 93.31 238 LEU A O 1
ATOM 1914 N N . GLN A 1 239 ? -8.187 -3.228 -3.345 1.00 93.69 239 GLN A N 1
ATOM 1915 C CA . GLN A 1 239 ? -9.443 -3.021 -4.058 1.00 93.69 239 GLN A CA 1
ATOM 1916 C C . GLN A 1 239 ? -9.299 -1.964 -5.169 1.00 93.69 239 GLN A C 1
ATOM 1918 O O . GLN A 1 239 ? -8.422 -1.098 -5.086 1.00 93.69 239 GLN A O 1
ATOM 1923 N N . PRO A 1 240 ? -10.186 -1.960 -6.187 1.00 96.06 240 PRO A N 1
ATOM 1924 C CA . PRO A 1 240 ? -10.175 -0.948 -7.245 1.00 96.06 240 PRO A CA 1
ATOM 1925 C C . PRO A 1 240 ? -10.282 0.502 -6.747 1.00 96.06 240 PRO A C 1
ATOM 1927 O O . PRO A 1 240 ? -9.728 1.392 -7.391 1.00 96.06 240 PRO A O 1
ATOM 1930 N N . GLU A 1 241 ? -10.940 0.749 -5.607 1.00 95.38 241 GLU A N 1
ATOM 1931 C CA . GLU A 1 241 ? -11.012 2.091 -5.005 1.00 95.38 241 GLU A CA 1
ATOM 1932 C C . GLU A 1 241 ? -9.646 2.579 -4.510 1.00 95.38 241 GLU A C 1
ATOM 1934 O O . GLU A 1 241 ? -9.280 3.726 -4.761 1.00 95.38 241 GLU A O 1
ATOM 1939 N N . HIS A 1 242 ? -8.840 1.700 -3.900 1.00 95.44 242 HIS A N 1
ATOM 1940 C CA . HIS A 1 242 ? -7.497 2.055 -3.429 1.00 95.44 242 HIS A CA 1
ATOM 1941 C C . HIS A 1 242 ? -6.604 2.495 -4.597 1.00 95.44 242 HIS A C 1
ATOM 1943 O O . HIS A 1 242 ? -5.850 3.453 -4.473 1.00 95.44 242 HIS A O 1
ATOM 1949 N N . ILE A 1 243 ? -6.732 1.831 -5.754 1.00 96.44 243 ILE A N 1
ATOM 1950 C CA . ILE A 1 243 ? -6.015 2.181 -6.990 1.00 96.44 243 ILE A CA 1
ATOM 1951 C C . ILE A 1 243 ? -6.519 3.516 -7.570 1.00 96.44 243 ILE A C 1
ATOM 1953 O O . ILE A 1 243 ? -5.711 4.329 -8.021 1.00 96.44 243 ILE A O 1
ATOM 1957 N N . ARG A 1 244 ? -7.837 3.771 -7.547 1.00 96.00 244 ARG A N 1
ATOM 1958 C CA . ARG A 1 244 ? -8.430 5.039 -8.015 1.00 96.00 244 ARG A CA 1
ATOM 1959 C C . ARG A 1 244 ? -7.969 6.233 -7.184 1.00 96.00 244 ARG A C 1
ATOM 1961 O O . ARG A 1 244 ? -7.553 7.241 -7.751 1.00 96.00 244 ARG A O 1
ATOM 1968 N N . GLU A 1 245 ? -8.010 6.115 -5.862 1.00 95.44 245 GLU A N 1
ATOM 1969 C CA . GLU A 1 245 ? -7.589 7.190 -4.962 1.00 95.44 245 GLU A CA 1
ATOM 1970 C C . GLU A 1 245 ? -6.062 7.366 -4.964 1.00 95.44 245 GLU A C 1
ATOM 1972 O O . GLU A 1 245 ? -5.583 8.497 -4.992 1.00 95.44 245 GLU A O 1
ATOM 1977 N N . ALA A 1 246 ? -5.284 6.282 -5.059 1.00 95.94 246 ALA A N 1
ATOM 1978 C CA . ALA A 1 246 ? -3.835 6.360 -5.261 1.00 95.94 246 ALA A CA 1
ATOM 1979 C C . ALA A 1 246 ? -3.461 7.122 -6.539 1.00 95.94 246 ALA A C 1
ATOM 1981 O O . ALA A 1 246 ? -2.563 7.962 -6.511 1.00 95.94 246 ALA A O 1
ATOM 1982 N N . TRP A 1 247 ? -4.176 6.881 -7.643 1.00 94.19 247 TRP A N 1
ATOM 1983 C CA . TRP A 1 247 ? -4.014 7.649 -8.877 1.00 94.19 247 TRP A CA 1
ATOM 1984 C C . TRP A 1 247 ? -4.403 9.123 -8.697 1.00 94.19 247 TRP A C 1
ATOM 1986 O O . TRP A 1 247 ? -3.652 10.001 -9.121 1.00 94.19 247 TRP A O 1
ATOM 1996 N N . ARG A 1 248 ? -5.516 9.421 -8.007 1.00 94.38 248 ARG A N 1
ATOM 1997 C CA . ARG A 1 248 ? -5.925 10.805 -7.704 1.00 94.38 248 ARG A CA 1
ATOM 1998 C C . ARG A 1 248 ? -4.851 11.552 -6.906 1.00 94.38 248 ARG A C 1
ATOM 2000 O O . ARG A 1 248 ? -4.504 12.675 -7.262 1.00 94.38 248 ARG A O 1
ATOM 2007 N N . LEU A 1 249 ? -4.300 10.927 -5.864 1.00 92.31 249 LEU A N 1
ATOM 2008 C CA . LEU A 1 249 ? -3.217 11.489 -5.050 1.00 92.31 249 LEU A CA 1
ATOM 2009 C C . LEU A 1 249 ? -1.932 11.671 -5.873 1.00 92.31 249 LEU A C 1
ATOM 2011 O O . LEU A 1 249 ? -1.348 12.750 -5.855 1.00 92.31 249 LEU A O 1
ATOM 2015 N N . TYR A 1 250 ? -1.555 10.678 -6.685 1.00 91.50 250 TYR A N 1
ATOM 2016 C CA . TYR A 1 250 ? -0.405 10.760 -7.590 1.00 91.50 250 TYR A CA 1
ATOM 2017 C C . TYR A 1 250 ? -0.510 11.934 -8.582 1.00 91.50 250 TYR A C 1
ATOM 2019 O O . TYR A 1 250 ? 0.479 12.625 -8.821 1.00 91.50 250 TYR A O 1
ATOM 2027 N N . GLN A 1 251 ? -1.699 12.197 -9.140 1.00 89.81 251 GLN A N 1
ATOM 2028 C CA . GLN A 1 251 ? -1.935 13.345 -10.029 1.00 89.81 251 GLN A CA 1
ATOM 2029 C C . GLN A 1 251 ? -1.843 14.701 -9.312 1.00 89.81 251 GLN A C 1
ATOM 2031 O O . GLN A 1 251 ? -1.434 15.684 -9.934 1.00 89.81 251 GLN A O 1
ATOM 2036 N N . ILE A 1 252 ? -2.234 14.760 -8.034 1.00 89.19 252 ILE A N 1
ATOM 2037 C CA . ILE A 1 252 ? -2.155 15.969 -7.201 1.00 89.19 252 ILE A CA 1
ATOM 2038 C C . ILE A 1 252 ? -0.696 16.264 -6.843 1.00 89.19 252 ILE A C 1
ATOM 2040 O O . ILE A 1 252 ? -0.225 17.372 -7.075 1.00 89.19 252 ILE A O 1
ATOM 2044 N N . GLU A 1 253 ? 0.036 15.270 -6.338 1.00 86.75 253 GLU A N 1
ATOM 2045 C CA . GLU A 1 253 ? 1.439 15.421 -5.939 1.00 86.75 253 GLU A CA 1
ATOM 2046 C C . GLU A 1 253 ? 2.342 15.779 -7.129 1.00 86.75 253 GLU A C 1
ATOM 2048 O O . GLU A 1 253 ? 3.160 16.691 -7.030 1.00 86.75 253 GLU A O 1
ATOM 2053 N N . ASN A 1 254 ? 2.136 15.145 -8.289 1.00 83.69 254 ASN A N 1
ATOM 2054 C CA . ASN A 1 254 ? 2.939 15.375 -9.496 1.00 83.69 254 ASN A CA 1
ATOM 2055 C C . ASN A 1 254 ? 2.401 16.497 -10.417 1.00 83.69 254 ASN A C 1
ATOM 2057 O O . ASN A 1 254 ? 2.813 16.592 -11.572 1.00 83.69 254 ASN A O 1
ATOM 2061 N N . HIS A 1 255 ? 1.492 17.348 -9.918 1.00 60.22 255 HIS A N 1
ATOM 2062 C CA . HIS A 1 255 ? 1.156 18.674 -10.467 1.00 60.22 255 HIS A CA 1
ATOM 2063 C C . HIS A 1 255 ? 0.950 18.765 -11.998 1.00 60.22 255 HIS A C 1
ATOM 2065 O O . HIS A 1 255 ? 1.588 19.572 -12.676 1.00 60.22 255 HIS A O 1
ATOM 2071 N N . SER A 1 256 ? 0.017 17.987 -12.567 1.00 59.91 256 SER A N 1
ATOM 2072 C CA . SER A 1 256 ? -0.267 18.050 -14.019 1.00 59.91 256 SER A CA 1
ATOM 2073 C C . SER A 1 256 ? -1.750 17.960 -14.413 1.00 59.91 256 SER A C 1
ATOM 2075 O O . SER A 1 256 ? -2.108 17.337 -15.412 1.00 59.91 256 SER A O 1
ATOM 2077 N N . VAL A 1 257 ? -2.641 18.605 -13.646 1.00 54.09 257 VAL A N 1
ATOM 2078 C CA . VAL A 1 257 ? -4.040 18.840 -14.061 1.00 54.09 257 VAL A CA 1
ATOM 2079 C C . VAL A 1 257 ? -4.531 20.224 -13.598 1.00 54.09 257 VAL A C 1
ATOM 2081 O O . VAL A 1 257 ? -4.937 20.371 -12.444 1.00 54.09 257 VAL A O 1
ATOM 2084 N N . PRO A 1 258 ? -4.596 21.241 -14.480 1.00 51.62 258 PRO A N 1
ATOM 2085 C CA . PRO A 1 258 ? -5.572 22.319 -14.332 1.00 51.62 258 PRO A CA 1
ATOM 2086 C C . PRO A 1 258 ? -6.966 21.677 -14.312 1.00 51.62 258 PRO A C 1
ATOM 2088 O O . PRO A 1 258 ? -7.299 20.924 -15.227 1.00 51.62 258 PRO A O 1
ATOM 2091 N N . GLY A 1 259 ? -7.728 21.897 -13.235 1.00 49.19 259 GLY A N 1
ATOM 2092 C CA . GLY A 1 259 ? -8.887 21.070 -12.869 1.00 49.19 259 GLY A CA 1
ATOM 2093 C C . GLY A 1 259 ? -9.893 20.826 -14.000 1.00 49.19 259 GLY A C 1
ATOM 2094 O O . GLY A 1 259 ? -10.108 21.704 -14.828 1.00 49.19 259 GLY A O 1
ATOM 2095 N N . HIS A 1 260 ? -10.506 19.631 -13.996 1.00 48.94 260 HIS A N 1
ATOM 2096 C CA . HIS A 1 260 ? -11.357 19.033 -15.041 1.00 48.94 260 HIS A CA 1
ATOM 2097 C C . HIS A 1 260 ? -12.397 19.968 -15.701 1.00 48.94 260 HIS A C 1
ATOM 2099 O O . HIS A 1 260 ? -13.607 19.819 -15.515 1.00 48.94 260 HIS A O 1
ATOM 2105 N N . GLN A 1 261 ? -11.940 20.867 -16.575 1.00 46.56 261 GLN A N 1
ATOM 2106 C CA . GLN A 1 261 ? -12.774 21.507 -17.582 1.00 46.56 261 GLN A CA 1
ATOM 2107 C C . GLN A 1 261 ? -13.133 20.463 -18.635 1.00 46.56 261 GLN A C 1
ATOM 2109 O O . GLN A 1 261 ? -12.472 20.312 -19.665 1.00 46.56 261 GLN A O 1
ATOM 2114 N N . TRP A 1 262 ? -14.235 19.762 -18.374 1.00 48.75 262 TRP A N 1
ATOM 2115 C CA . TRP A 1 262 ? -15.060 19.191 -19.424 1.00 48.75 262 TRP A CA 1
ATOM 2116 C C . TRP A 1 262 ? -15.335 20.297 -20.443 1.00 48.75 262 TRP A C 1
ATOM 2118 O O . TRP A 1 262 ? -16.125 21.206 -20.186 1.00 48.75 262 TRP A O 1
ATOM 2128 N N . ARG A 1 263 ? -14.667 20.245 -21.601 1.00 49.91 263 ARG A N 1
ATOM 2129 C CA . ARG A 1 263 ? -15.033 21.085 -22.742 1.00 49.91 263 ARG A CA 1
ATOM 2130 C C . ARG A 1 263 ? -16.415 20.637 -23.196 1.00 49.91 263 ARG A C 1
ATOM 2132 O O . ARG A 1 263 ? -16.525 19.691 -23.972 1.00 49.91 263 ARG A O 1
ATOM 2139 N N . GLN A 1 264 ? -17.458 21.299 -22.699 1.00 45.75 264 GLN A N 1
ATOM 2140 C CA . GLN A 1 264 ? -18.803 21.113 -23.223 1.00 45.75 264 GLN A CA 1
ATOM 2141 C C . GLN A 1 264 ? -18.775 21.445 -24.714 1.00 45.75 264 GLN A C 1
ATOM 2143 O O . GLN A 1 264 ? -18.518 22.582 -25.114 1.00 45.75 264 GLN A O 1
ATOM 2148 N N . GLN A 1 265 ? -19.011 20.435 -25.548 1.00 50.38 265 GLN A N 1
ATOM 2149 C CA . GLN A 1 265 ? -19.073 20.571 -26.999 1.00 50.38 265 GLN A CA 1
ATOM 2150 C C . GLN A 1 265 ? -20.416 21.214 -27.390 1.00 50.38 265 GLN A C 1
ATOM 2152 O O . GLN A 1 265 ? -21.253 20.576 -28.023 1.00 50.38 265 GLN A O 1
ATOM 2157 N N . GLY A 1 266 ? -20.664 22.454 -26.950 1.00 54.00 266 GLY A N 1
ATOM 2158 C CA . GLY A 1 266 ? -22.009 23.025 -27.048 1.00 54.00 266 GLY A CA 1
ATOM 2159 C C . GLY A 1 266 ? -22.256 24.467 -26.599 1.00 54.00 266 GLY A C 1
ATOM 2160 O O . GLY A 1 266 ? -23.373 24.924 -26.820 1.00 54.00 266 GLY A O 1
ATOM 2161 N N . GLU A 1 267 ? -21.297 25.219 -26.040 1.00 39.56 267 GLU A N 1
ATOM 2162 C CA . GLU A 1 267 ? -21.556 26.629 -25.685 1.00 39.56 267 GLU A CA 1
ATOM 2163 C C . GLU A 1 267 ? -21.028 27.622 -26.730 1.00 39.56 267 GLU A C 1
ATOM 2165 O O . GLU A 1 267 ? -19.829 27.802 -26.943 1.00 39.56 267 GLU A O 1
ATOM 2170 N N . ARG A 1 268 ? -21.983 28.277 -27.402 1.00 48.88 268 ARG A N 1
ATOM 2171 C CA . ARG A 1 268 ? -21.770 29.409 -28.308 1.00 48.88 268 ARG A CA 1
ATOM 2172 C C . ARG A 1 268 ? -21.621 30.695 -27.497 1.00 48.88 268 ARG A C 1
ATOM 2174 O O . ARG A 1 268 ? -22.568 31.481 -27.436 1.00 48.88 268 ARG A O 1
ATOM 2181 N N . ASP A 1 269 ? -20.447 30.933 -26.927 1.00 50.47 269 ASP A N 1
ATOM 2182 C CA . ASP A 1 269 ? -20.163 32.236 -26.325 1.00 50.47 269 ASP A CA 1
ATOM 2183 C C . ASP A 1 269 ? -19.951 33.273 -27.449 1.00 50.47 269 ASP A C 1
ATOM 2185 O O . ASP A 1 269 ? -18.907 33.347 -28.101 1.00 50.47 269 ASP A O 1
ATOM 2189 N N . GLY A 1 270 ? -21.035 33.970 -27.804 1.00 55.12 270 GLY A N 1
ATOM 2190 C CA . GLY A 1 270 ? -21.238 34.632 -29.100 1.00 55.12 270 GLY A CA 1
ATOM 2191 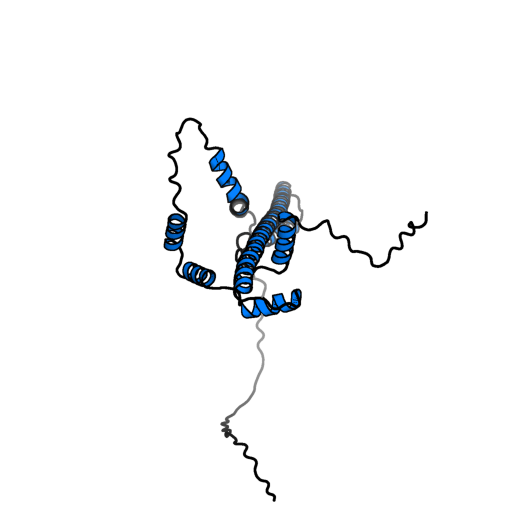C C . GLY A 1 270 ? -20.510 35.965 -29.294 1.00 55.12 270 GLY A C 1
ATOM 2192 O O . GLY A 1 270 ? -21.028 36.836 -29.990 1.00 55.12 270 GLY A O 1
ATOM 2193 N N . MET A 1 271 ? -19.342 36.141 -28.675 1.00 52.84 271 MET A N 1
ATOM 2194 C CA . MET A 1 271 ? -18.743 37.453 -28.401 1.00 52.84 271 MET A CA 1
ATOM 2195 C C . MET A 1 271 ? -17.519 37.814 -29.262 1.00 52.84 271 MET A C 1
ATOM 2197 O O . MET A 1 271 ? -16.692 38.628 -28.862 1.00 52.84 271 MET A O 1
ATOM 2201 N N . MET A 1 272 ? -17.429 37.262 -30.477 1.00 52.88 272 MET A N 1
ATOM 2202 C CA . MET A 1 272 ? -16.358 37.541 -31.453 1.00 52.88 272 MET A CA 1
ATOM 2203 C C . MET A 1 272 ? -16.868 38.262 -32.715 1.00 52.88 272 MET A C 1
ATOM 2205 O O . MET A 1 272 ? -16.684 37.782 -33.830 1.00 52.88 272 MET A O 1
ATOM 2209 N N . PHE A 1 273 ? -17.500 39.429 -32.535 1.00 48.84 273 PHE A N 1
ATOM 2210 C CA . PHE A 1 273 ? -17.751 40.409 -33.607 1.00 48.84 273 PHE A CA 1
ATOM 2211 C C . PHE A 1 273 ? -17.751 41.855 -33.076 1.00 48.84 273 PHE A C 1
ATOM 2213 O O . PHE A 1 273 ? -18.814 42.453 -32.890 1.00 48.84 273 PHE A O 1
ATOM 2220 N N . ARG A 1 274 ? -16.557 42.424 -32.870 1.00 45.59 274 ARG A N 1
ATOM 2221 C CA . ARG A 1 274 ? -16.255 43.866 -32.946 1.00 45.59 274 ARG A CA 1
ATOM 2222 C C . ARG A 1 274 ? -14.823 44.062 -33.430 1.00 45.59 274 ARG A C 1
ATOM 2224 O O . ARG A 1 274 ? -14.004 43.168 -33.128 1.00 45.59 274 ARG A O 1
#

Sequence (274 aa):
MSETTENKVEKHPTTEQTLSTTSKPVEENNESDLDLSDVPMDEHSLSDDSDNSDFEAALEDEESYILNKIFKSVHDLRASSDGVNDDEAEEPEEELDEEERLRLLMEHLDPVQMSRYEYFKRTGINRGSVKKLAYAVLNQSVSNNVAIIVSGVSKVFVGEIVEKARQVQERYNKADYLIKLKEKKELSVLLKKEQKLLKEAEQKQESVDTTPIISRIMTLKEEIKKMDLRNINEHAPLQPEHIREAWRLYQIENHSVPGHQWRQQGERDGMMFR

Secondary structure (DSSP, 8-state):
---------PPPPP----------------------------------SHHHHHHHHHHHHHHHHHHHHHHHHHHHHHHHHTT--TTS---------HHHHHHHHHHT--HHHHHHHHHHHH----HHHHHHHHHHHHSSPPPHHHHHHHHHHHHHHHHHHHHHHHHHHHHHHHHHHHHHHHHHHHHHHHHHHHHHHHHHHHTTT-----HHHHHHHHHHHHHHHH--TT---TTPPPPHHHHHHHHHHHHHHTT---------TT--------

pLDDT: mean 72.7, std 21.21, range [26.66, 96.5]

Radius of gyration: 36.49 Å; chains: 1; bounding box: 78×103×102 Å

InterPro domains:
  IPR006809 TAFII28-like protein domain [PF04719] (104-178)
  IPR006809 TAFII28-like protein domain [cd08048] (109-254)
  IPR009072 Histone-fold [G3DSA:1.10.20.10] (109-257)
  IPR009072 Histone-fold [SSF47113] (110-178)
  IPR045127 Transcription initiation factor TFIID subunit 11-like [PTHR13218] (10-264)

Foldseek 3Di:
DDDDDDDDDDDDDDDDDDDDDDDDDDDDDDDDDPPPPPDDPPPPPPPPCVVVVVLVVVLVVLVVVLCCVLCVVVVVVVVVVVPDDPPDDDDPPPPQDPVRVVVVVLVPDDPVRNVVVVCLVPDWDDLVVLQVVCCVVVVDGDDSVVSVVVRVVVSVVVVQLVVQLLVLLSVVLSVVLVVLSVVLVVLVVVLVVLVVVLVVCVVVVDPDPNVVSVVSNVVSSVVSVVSPSPDDCSPDDRDPVSSVVSVVVVCVVVPDDPPDPPPPPDDCPPPPDD

Organism: Cyberlindnera fabianii (NCBI:txid36022)